Protein AF-A0A3B8HS75-F1 (afdb_monomer_lite)

Sequence (348 aa):
ISGNLGLDHDRVLFGRYAIPVMVRYIDKKNGQLSAEERDKLLFWYLQAGMWGRFSGSTESVIDQDLAVLEDGGNVLDNLIEQMRLWHGTLKVEPAHFSGWSLGARFYPVLYMLTRIGEAKDWGLGIPLKHGLLGKMNKLEIHHIFPKAQLYKARYSKSEVNALANFCFLTKETNLNISDRLPEEYFPEIEAKHPGALASQWIPMDKELWKIKNYLDFLAARRELLAEATNKVLENLLHGDTSWLEEFEQPKKVSITSINVGIADESEEALLLELNDWVVVRSLAAGELAYEYVNEETGEQEAIFDLAWPSGLQPGLTQPVAVLLGETPEVIALASKAGFRCFTDIESF

Foldseek 3Di:
DCVQQVQDDDLLQFLVLCVVLVVLLCVVVVNDDDLLRVLLSVLLSLLCLLQVQCQAPNVVSSVVLNVLSVPDDPSSVVSLVVSCVQPPASAFDLVLLLFQASLRSCVSVLSSCQQNLQQAALVPLGRPHPVPQPPPFDKFKAQQQDLVVVVVVVDDLSLSRRSLRIDIHTPVSRVVCPNDQQLPCVVVSCVVHNCNCVSSQFDPPSVCS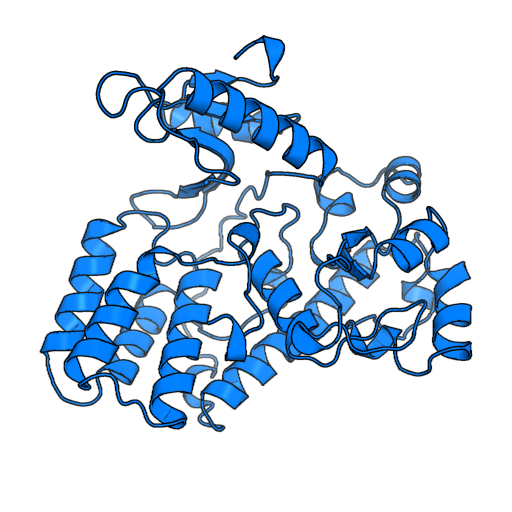DSVNVVVRSSSSSRSSSVSSVVSSCVSNVNPCVSRDRDDDPPPPQDPAASAEHNHPVSLVLLVVLQVVLVVVVWDGWDAQRFDADNVSRHGNYTFGTWDCCDRHRVPDWIETEHEPDDPVVVVVCVVVGYDYDHDSVRD

Secondary structure (DSSP, 8-state):
-HHHH---SGGG---TTHHHHHHHHHHHTTT---HHHHHHHHHHHHHHHHHTTTSSSHHHHHHHHHHHHHS-S-HHHHHHHHHHHHHS--SPPGGGGG--STTSTTHHHHHHHHHHTTPBPTTT--B--TTTS-TT--EEEEESS-HHHHHHTT--HHHHT-GGGEEEEEHHHHHHHTT--HHHHHHHHHHHSTTTTGGGT----GGGGSGGGHHHHHHHHHHHHHHHHHHHHHHHTTT-GGGGS------------B-----SHHHHHHHHHHHHHHHHTTPPPPEEEEEEE-TTT--EEEEEEEEETTTTTTTTS--EEE-TT--HHHHHHHHHTT-EEESSTTT-

pLDDT: mean 86.45, std 13.58, range [33.41, 98.69]

Structure (mmCIF, N/CA/C/O backbone):
data_AF-A0A3B8HS75-F1
#
_entry.id   AF-A0A3B8HS75-F1
#
loop_
_atom_site.group_PDB
_atom_site.id
_atom_site.type_symbol
_atom_site.label_atom_id
_atom_site.label_alt_id
_atom_site.label_comp_id
_atom_site.label_asym_id
_atom_site.label_entity_id
_atom_site.label_seq_id
_atom_site.pdbx_PDB_ins_code
_atom_site.Cartn_x
_atom_site.Cartn_y
_atom_site.Cartn_z
_atom_site.occupancy
_atom_site.B_iso_or_equiv
_atom_site.auth_seq_id
_atom_site.auth_comp_id
_atom_site.auth_asym_id
_atom_site.auth_atom_id
_atom_site.pdbx_PDB_model_num
ATOM 1 N N . ILE A 1 1 ? 0.796 -1.003 15.433 1.00 89.12 1 ILE A N 1
ATOM 2 C CA . ILE A 1 1 ? 0.876 -0.813 13.966 1.00 89.12 1 ILE A CA 1
ATOM 3 C C . ILE A 1 1 ? 2.292 -1.120 13.473 1.00 89.12 1 ILE A C 1
ATOM 5 O O . ILE A 1 1 ? 2.493 -2.251 13.058 1.00 89.12 1 ILE A O 1
ATOM 9 N N . SER A 1 2 ? 3.290 -0.243 13.652 1.00 88.06 2 SER A N 1
ATOM 10 C CA . SER A 1 2 ? 4.676 -0.466 13.173 1.00 88.06 2 SER A CA 1
ATOM 11 C C . SER A 1 2 ? 5.292 -1.831 13.529 1.00 88.06 2 SER A C 1
ATOM 13 O O . SER A 1 2 ? 5.748 -2.537 12.637 1.00 88.06 2 SER A O 1
ATOM 15 N N . GLY A 1 3 ? 5.243 -2.262 14.794 1.00 86.50 3 GLY A N 1
ATOM 16 C CA . GLY A 1 3 ? 5.874 -3.527 15.203 1.00 86.50 3 GLY A CA 1
ATOM 17 C C . GLY A 1 3 ? 5.237 -4.807 14.638 1.00 86.50 3 GLY A C 1
ATOM 18 O O . GLY A 1 3 ? 5.947 -5.786 14.450 1.00 86.50 3 GLY A O 1
ATOM 19 N N . ASN A 1 4 ? 3.928 -4.805 14.356 1.00 90.38 4 ASN A N 1
ATOM 20 C CA . ASN A 1 4 ? 3.197 -6.005 13.907 1.00 90.38 4 ASN A CA 1
ATOM 21 C C . ASN A 1 4 ? 2.915 -6.006 12.399 1.00 90.38 4 ASN A C 1
ATOM 23 O O . ASN A 1 4 ? 2.880 -7.064 11.789 1.00 90.38 4 ASN A O 1
ATOM 27 N N . LEU A 1 5 ? 2.714 -4.826 11.803 1.00 92.44 5 LEU A N 1
ATOM 28 C CA . LEU A 1 5 ? 2.379 -4.660 10.385 1.00 92.44 5 LEU A CA 1
ATOM 29 C C . LEU A 1 5 ? 3.551 -4.093 9.570 1.00 92.44 5 LEU A C 1
ATOM 31 O O . LEU A 1 5 ? 3.453 -3.933 8.363 1.00 92.44 5 LEU A O 1
ATOM 35 N N . GLY A 1 6 ? 4.655 -3.702 10.206 1.00 89.56 6 GLY A N 1
ATOM 36 C CA . GLY A 1 6 ? 5.786 -3.085 9.513 1.00 89.56 6 GLY A CA 1
ATOM 37 C C . GLY A 1 6 ? 5.518 -1.683 8.951 1.00 89.56 6 GLY A C 1
ATOM 38 O O . GLY A 1 6 ? 6.448 -1.089 8.422 1.00 89.56 6 GLY A O 1
ATOM 39 N N . LEU A 1 7 ? 4.300 -1.141 9.095 1.00 90.38 7 LEU A N 1
ATOM 40 C CA . LEU A 1 7 ? 3.914 0.219 8.701 1.00 90.38 7 LEU A CA 1
ATOM 41 C C . LEU A 1 7 ? 4.535 1.240 9.665 1.00 90.38 7 LEU A C 1
ATOM 43 O O . LEU A 1 7 ? 4.036 1.470 10.770 1.00 90.38 7 LEU A O 1
ATOM 47 N N . ASP A 1 8 ? 5.683 1.785 9.287 1.00 85.31 8 ASP A N 1
ATOM 48 C CA . ASP A 1 8 ? 6.654 2.412 10.189 1.00 85.31 8 ASP A CA 1
ATOM 49 C C . ASP A 1 8 ? 6.989 3.871 9.858 1.00 85.31 8 ASP A C 1
ATOM 51 O O . ASP A 1 8 ? 7.799 4.487 10.551 1.00 85.31 8 ASP A O 1
ATOM 55 N N . HIS A 1 9 ? 6.351 4.438 8.839 1.00 82.19 9 HIS A N 1
ATOM 56 C CA . HIS A 1 9 ? 6.425 5.857 8.523 1.00 82.19 9 HIS A CA 1
ATOM 57 C C . HIS A 1 9 ? 5.093 6.372 7.975 1.00 82.19 9 HIS A C 1
ATOM 59 O O . HIS A 1 9 ? 4.235 5.607 7.540 1.00 82.19 9 HIS A O 1
ATOM 65 N N . ASP A 1 10 ? 4.941 7.693 7.971 1.00 78.31 10 ASP A N 1
ATOM 66 C CA . ASP A 1 10 ? 3.669 8.368 7.696 1.00 78.31 10 ASP A CA 1
ATOM 67 C C . ASP A 1 10 ? 3.068 8.025 6.318 1.00 78.31 10 ASP A C 1
ATOM 69 O O . ASP A 1 10 ? 1.863 7.828 6.184 1.00 78.31 10 ASP A O 1
ATOM 73 N N . ARG A 1 11 ? 3.919 7.859 5.297 1.00 75.75 11 ARG A N 1
ATOM 74 C CA . ARG A 1 11 ? 3.489 7.541 3.919 1.00 75.75 11 ARG A CA 1
ATOM 75 C C . ARG A 1 11 ? 2.881 6.145 3.736 1.00 75.75 11 ARG A C 1
ATOM 77 O O . ARG A 1 11 ? 2.210 5.902 2.746 1.00 75.75 11 ARG A O 1
ATOM 84 N N . VAL A 1 12 ? 3.138 5.219 4.658 1.00 84.75 12 VAL A N 1
ATOM 85 C CA . VAL A 1 12 ? 2.543 3.867 4.641 1.00 84.75 12 VAL A CA 1
ATOM 86 C C . VAL A 1 12 ? 1.532 3.696 5.775 1.00 84.75 12 VAL A C 1
ATOM 88 O O . VAL A 1 12 ? 0.979 2.618 5.968 1.00 84.75 12 VAL A O 1
ATOM 91 N N . LEU A 1 13 ? 1.270 4.760 6.537 1.00 88.06 13 LEU A N 1
ATOM 92 C CA . LEU A 1 13 ? 0.248 4.789 7.570 1.00 88.06 13 LEU A CA 1
ATOM 93 C C . LEU A 1 13 ? -1.081 5.248 6.956 1.00 88.06 13 LEU A C 1
ATOM 95 O O . LEU A 1 13 ? -1.444 6.425 7.020 1.00 88.06 13 LEU A O 1
ATOM 99 N N . PHE A 1 14 ? -1.806 4.305 6.356 1.00 87.50 14 PHE A N 1
ATOM 100 C CA . PHE A 1 14 ? -3.176 4.529 5.887 1.00 87.50 14 PHE A CA 1
ATOM 101 C C . PHE A 1 14 ? -4.209 4.471 7.024 1.00 87.50 14 PHE A C 1
ATOM 103 O O . PHE A 1 14 ? -3.882 4.108 8.158 1.00 87.50 14 PHE A O 1
ATOM 110 N N . GLY A 1 15 ? -5.456 4.862 6.744 1.00 86.06 15 GLY A N 1
ATOM 111 C CA . GLY A 1 15 ? -6.544 4.792 7.725 1.00 86.06 15 GLY A CA 1
ATOM 112 C C . GLY A 1 15 ? -6.245 5.557 9.020 1.00 86.06 15 GLY A C 1
ATOM 113 O O . GLY A 1 15 ? -6.558 5.075 10.102 1.00 86.06 15 GLY A O 1
ATOM 114 N N . ARG A 1 16 ? -5.595 6.728 8.941 1.00 89.25 16 ARG A N 1
ATOM 115 C CA . ARG A 1 16 ? -5.118 7.495 10.114 1.00 89.25 16 ARG A CA 1
ATOM 116 C C . ARG A 1 16 ? -6.228 7.787 11.126 1.00 89.25 16 ARG A C 1
ATOM 118 O O . ARG A 1 16 ? -6.005 7.737 12.331 1.00 89.25 16 ARG A O 1
ATOM 125 N N . TYR A 1 17 ? -7.437 8.015 10.634 1.00 90.62 17 TYR A N 1
ATOM 126 C CA . TYR A 1 17 ? -8.632 8.276 11.435 1.00 90.62 17 TYR A CA 1
ATOM 127 C C . TYR A 1 17 ? -9.202 7.043 12.156 1.00 90.62 17 TYR A C 1
ATOM 129 O O . TYR A 1 17 ? -10.045 7.189 13.035 1.00 90.62 17 TYR A O 1
ATOM 137 N N . ALA A 1 18 ? -8.672 5.846 11.891 1.00 94.00 18 ALA A N 1
ATOM 138 C CA . ALA A 1 18 ? -8.916 4.667 12.717 1.00 94.00 18 ALA A CA 1
ATOM 139 C C . ALA A 1 18 ? -8.224 4.773 14.089 1.00 94.00 18 ALA A C 1
ATOM 141 O O . ALA A 1 18 ? -8.653 4.146 15.058 1.00 94.00 18 ALA A O 1
ATOM 142 N N . ILE A 1 19 ? -7.139 5.555 14.192 1.00 95.00 19 ILE A N 1
ATOM 143 C CA . ILE A 1 19 ? -6.306 5.635 15.401 1.00 95.00 19 ILE A CA 1
ATOM 144 C C . ILE A 1 19 ? -7.106 6.123 16.620 1.00 95.00 19 ILE A C 1
ATOM 146 O O . ILE A 1 19 ? -7.005 5.464 17.655 1.00 95.00 19 ILE A O 1
ATOM 150 N N . PRO A 1 20 ? -7.922 7.197 16.553 1.00 95.19 20 PRO A N 1
ATOM 151 C CA . PRO A 1 20 ? -8.801 7.585 17.658 1.00 95.19 20 PRO A CA 1
ATOM 152 C C . PRO A 1 20 ? -9.689 6.446 18.183 1.00 95.19 20 PRO A C 1
ATOM 154 O O . PRO A 1 20 ? -9.754 6.236 19.395 1.00 95.19 20 PRO A O 1
ATOM 157 N N . VAL A 1 21 ? -10.303 5.662 17.288 1.00 96.25 21 VAL A N 1
ATOM 158 C CA . VAL A 1 21 ? -11.147 4.509 17.650 1.00 96.25 21 VAL A CA 1
ATOM 159 C C . VAL A 1 21 ? -10.314 3.429 18.348 1.00 96.25 21 VAL A C 1
ATOM 161 O O . VAL A 1 21 ? -10.675 2.956 19.427 1.00 96.25 21 VAL A O 1
ATOM 164 N N . MET A 1 22 ? -9.145 3.089 17.793 1.00 96.81 22 MET A N 1
ATOM 165 C CA . MET A 1 22 ? -8.225 2.115 18.398 1.00 96.81 22 MET A CA 1
ATOM 166 C C . MET A 1 22 ? -7.744 2.557 19.784 1.00 96.81 22 MET A C 1
ATOM 168 O O . MET A 1 22 ? -7.708 1.750 20.712 1.00 96.81 22 MET A O 1
ATOM 172 N N . VAL A 1 23 ? -7.373 3.833 19.939 1.00 96.38 23 VAL A N 1
ATOM 173 C CA . VAL A 1 23 ? -6.917 4.403 21.215 1.00 96.38 23 VAL A CA 1
ATOM 174 C C . VAL A 1 23 ? -8.029 4.327 22.252 1.00 96.38 23 VAL A C 1
ATOM 176 O O . VAL A 1 23 ? -7.775 3.879 23.369 1.00 96.38 23 VAL A O 1
ATOM 179 N N . ARG A 1 24 ? -9.267 4.682 21.885 1.00 95.88 24 ARG A N 1
ATOM 180 C CA . ARG A 1 24 ? -10.419 4.568 22.785 1.00 95.88 24 ARG A CA 1
ATOM 181 C C . ARG A 1 24 ? -10.675 3.120 23.204 1.00 95.88 24 ARG A C 1
ATOM 183 O O . ARG A 1 24 ? -10.919 2.869 24.382 1.00 95.88 24 ARG A O 1
ATOM 190 N N . TYR A 1 25 ? -10.586 2.166 22.279 1.00 95.50 25 TYR A N 1
ATOM 191 C CA . TYR A 1 25 ? -10.734 0.745 22.606 1.00 95.50 25 TYR A CA 1
ATOM 192 C C . TYR A 1 25 ? -9.661 0.268 23.602 1.00 95.50 25 TYR A C 1
ATOM 194 O O . TYR A 1 25 ? -9.980 -0.379 24.600 1.00 95.50 25 TYR A O 1
ATOM 202 N N . ILE A 1 26 ? -8.396 0.639 23.373 1.00 95.31 26 ILE A N 1
ATOM 203 C CA . ILE A 1 26 ? -7.268 0.307 24.259 1.00 95.31 26 ILE A CA 1
ATOM 204 C C . ILE A 1 26 ? -7.443 0.940 25.648 1.00 95.31 26 ILE A C 1
ATOM 206 O O . ILE A 1 26 ? -7.194 0.277 26.657 1.00 95.31 26 ILE A O 1
ATOM 210 N N . ASP A 1 27 ? -7.896 2.192 25.714 1.00 94.88 27 ASP A N 1
ATOM 211 C CA . ASP A 1 27 ? -8.190 2.907 26.962 1.00 94.88 27 ASP A CA 1
ATOM 212 C C . ASP A 1 27 ? -9.257 2.177 27.793 1.00 94.88 27 ASP A C 1
ATOM 214 O O . ASP A 1 27 ? -9.032 1.878 28.966 1.00 94.88 27 ASP A O 1
ATOM 218 N N . LYS A 1 28 ? -10.360 1.737 27.167 1.00 92.00 28 LYS A N 1
ATOM 219 C CA . LYS A 1 28 ? -11.399 0.926 27.838 1.00 92.00 28 LYS A CA 1
ATOM 220 C C . LYS A 1 28 ? -10.882 -0.415 28.369 1.00 92.00 28 LYS A C 1
ATOM 222 O O . LYS A 1 28 ? -11.477 -0.990 29.279 1.00 92.00 28 LYS A O 1
ATOM 227 N N . LYS A 1 29 ? -9.775 -0.911 27.817 1.00 91.88 29 LYS A N 1
ATOM 228 C CA . LYS A 1 29 ? -9.078 -2.129 28.250 1.00 91.88 29 LYS A CA 1
ATOM 229 C C . LYS A 1 29 ? -7.918 -1.839 29.216 1.00 91.88 29 LYS A C 1
ATOM 231 O O . LYS A 1 29 ? -7.110 -2.722 29.488 1.00 91.88 29 LYS A O 1
ATOM 236 N N . ASN A 1 30 ? -7.819 -0.618 29.752 1.00 91.81 30 ASN A N 1
ATOM 237 C CA . ASN A 1 30 ? -6.735 -0.163 30.632 1.00 91.81 30 ASN A CA 1
ATOM 238 C C . ASN A 1 30 ? -5.333 -0.373 30.029 1.00 91.81 30 ASN A C 1
ATOM 240 O O . ASN A 1 30 ? -4.375 -0.681 30.740 1.00 91.81 30 ASN A O 1
ATOM 244 N N . GLY A 1 31 ? -5.209 -0.259 28.704 1.00 90.19 31 GLY A N 1
ATOM 245 C CA . GLY A 1 31 ? -3.943 -0.451 27.998 1.00 90.19 31 GLY A CA 1
ATOM 246 C C . GLY A 1 31 ? -3.516 -1.909 27.803 1.00 90.19 31 GLY A C 1
ATOM 247 O O . GLY A 1 31 ? -2.441 -2.144 27.253 1.00 90.19 31 GLY A O 1
ATOM 248 N N . GLN A 1 32 ? -4.312 -2.890 28.239 1.00 91.19 32 GLN A N 1
ATOM 249 C CA . GLN A 1 32 ? -3.957 -4.308 28.176 1.00 91.19 32 GLN A CA 1
ATOM 250 C C . GLN A 1 32 ? -4.803 -5.035 27.134 1.00 91.19 32 GLN A C 1
ATOM 252 O O . GLN A 1 32 ? -6.009 -5.179 27.296 1.00 91.19 32 GLN A O 1
ATOM 257 N N . LEU A 1 33 ? -4.155 -5.521 26.076 1.00 93.69 33 LEU A N 1
ATOM 258 C CA . LEU A 1 33 ? -4.774 -6.377 25.067 1.00 93.69 33 LEU A CA 1
ATOM 259 C C . LEU A 1 33 ? -4.122 -7.758 25.092 1.00 93.69 33 LEU A C 1
ATOM 261 O O . LEU A 1 33 ? -2.893 -7.868 25.161 1.00 93.69 33 LEU A O 1
ATOM 265 N N . SER A 1 34 ? -4.934 -8.805 24.980 1.00 94.38 34 SER A N 1
ATOM 266 C CA . SER A 1 34 ? -4.440 -10.124 24.581 1.00 94.38 34 SER A CA 1
ATOM 267 C C . SER A 1 34 ? -3.883 -10.092 23.149 1.00 94.38 34 SER A C 1
ATOM 269 O O . SER A 1 34 ? -4.128 -9.152 22.387 1.00 94.38 34 SER A O 1
ATOM 271 N N . ALA A 1 35 ? -3.115 -11.119 22.766 1.00 94.38 35 ALA A N 1
ATOM 272 C CA . ALA A 1 35 ? -2.627 -11.243 21.390 1.00 94.38 35 ALA A CA 1
ATOM 273 C C . ALA A 1 35 ? -3.790 -11.298 20.384 1.00 94.38 35 ALA A C 1
ATOM 275 O O . ALA A 1 35 ? -3.751 -10.588 19.387 1.00 94.38 35 ALA A O 1
ATOM 276 N N . GLU A 1 36 ? -4.846 -12.042 20.718 1.00 94.69 36 GLU A N 1
ATOM 277 C CA . GLU A 1 36 ? -6.053 -12.181 19.902 1.00 94.69 36 GLU A CA 1
ATOM 278 C C . GLU A 1 36 ? -6.798 -10.851 19.727 1.00 94.69 36 GLU A C 1
ATOM 280 O O . GLU A 1 36 ? -7.096 -10.449 18.606 1.00 94.69 36 GLU A O 1
ATOM 285 N N . GLU A 1 37 ? -7.024 -10.097 20.809 1.00 95.00 37 GLU A N 1
ATOM 286 C CA . GLU A 1 37 ? -7.665 -8.775 20.714 1.00 95.00 37 GLU A CA 1
ATOM 287 C C . GLU A 1 37 ? -6.819 -7.782 19.916 1.00 95.00 37 GLU A C 1
ATOM 289 O O . GLU A 1 37 ? -7.352 -6.982 19.147 1.00 95.00 37 GLU A O 1
ATOM 294 N N . ARG A 1 38 ? -5.494 -7.813 20.099 1.00 96.62 38 ARG A N 1
ATOM 295 C CA . ARG A 1 38 ? -4.567 -6.969 19.343 1.00 96.62 38 ARG A CA 1
ATOM 296 C C . ARG A 1 38 ? -4.632 -7.297 17.855 1.00 96.62 38 ARG A C 1
ATOM 298 O O . ARG A 1 38 ? -4.715 -6.374 17.050 1.00 96.62 38 ARG A O 1
ATOM 305 N N . ASP A 1 39 ? -4.567 -8.572 17.495 1.00 97.19 39 ASP A N 1
ATOM 306 C CA . ASP A 1 39 ? -4.499 -9.004 16.100 1.00 97.19 39 ASP A CA 1
ATOM 307 C C . ASP A 1 39 ? -5.839 -8.779 15.390 1.00 97.19 39 ASP A C 1
ATOM 309 O O . ASP A 1 39 ? -5.856 -8.225 14.290 1.00 97.19 39 ASP A O 1
ATOM 313 N N . LYS A 1 40 ? -6.964 -9.004 16.077 1.00 96.94 40 LYS A N 1
ATOM 314 C CA . LYS A 1 40 ? -8.302 -8.670 15.569 1.00 96.94 40 LYS A CA 1
ATOM 315 C C . LYS A 1 40 ? -8.531 -7.159 15.419 1.00 96.94 40 LYS A C 1
ATOM 317 O O . LYS A 1 40 ? -9.122 -6.717 14.435 1.00 96.94 40 LYS A O 1
ATOM 322 N N . LEU A 1 41 ? -7.999 -6.335 16.328 1.00 97.25 41 LEU A N 1
ATOM 323 C CA . LEU A 1 41 ? -8.007 -4.873 16.171 1.00 97.25 41 LEU A CA 1
ATOM 324 C C . LEU A 1 41 ? -7.148 -4.421 14.977 1.00 97.25 41 LEU A C 1
ATOM 326 O O . LEU A 1 41 ? -7.521 -3.493 14.261 1.00 97.25 41 LEU A O 1
ATOM 330 N N . LEU A 1 42 ? -6.003 -5.073 14.740 1.00 97.56 42 LEU A N 1
ATOM 331 C CA . LEU A 1 42 ? -5.164 -4.806 13.568 1.00 97.56 42 LEU A CA 1
ATOM 332 C C . LEU A 1 42 ? -5.833 -5.263 12.267 1.00 97.56 42 LEU A C 1
ATOM 334 O O . LEU A 1 42 ? -5.700 -4.566 11.265 1.00 97.56 42 LEU A O 1
ATOM 338 N N . PHE A 1 43 ? -6.578 -6.371 12.282 1.00 97.38 43 PHE A N 1
ATOM 339 C CA . PHE A 1 43 ? -7.422 -6.781 11.162 1.00 97.38 43 PHE A CA 1
ATOM 340 C C . PHE A 1 43 ? -8.431 -5.680 10.820 1.00 97.38 43 PHE A C 1
ATOM 342 O O . PHE A 1 43 ? -8.458 -5.220 9.681 1.00 97.38 43 PHE A O 1
ATOM 349 N N . TRP A 1 44 ? -9.191 -5.187 11.805 1.00 96.81 44 TRP A N 1
ATOM 350 C CA . TRP A 1 44 ? -10.139 -4.089 11.589 1.00 96.81 44 TRP A CA 1
ATOM 351 C C . TRP A 1 44 ? -9.453 -2.828 11.037 1.00 96.81 44 TRP A C 1
ATOM 353 O O . TRP A 1 44 ? -9.933 -2.239 10.072 1.00 96.81 44 TRP A O 1
ATOM 363 N N . TYR A 1 45 ? -8.288 -2.459 11.579 1.00 97.38 45 TYR A N 1
ATOM 364 C CA . TYR A 1 45 ? -7.493 -1.332 11.083 1.00 97.38 45 TYR A CA 1
ATOM 365 C C . TYR A 1 45 ? -7.092 -1.491 9.606 1.00 97.38 45 TYR A C 1
ATOM 367 O O . TYR A 1 45 ? -7.225 -0.544 8.829 1.00 97.38 45 TYR A O 1
ATOM 375 N N . LEU A 1 46 ? -6.634 -2.683 9.199 1.00 96.19 46 LEU A N 1
ATOM 376 C CA . LEU A 1 46 ? -6.303 -2.963 7.800 1.00 96.19 46 LEU A CA 1
ATOM 377 C C . LEU A 1 46 ? -7.534 -2.849 6.901 1.00 96.19 46 LEU A C 1
ATOM 379 O O . LEU A 1 46 ? -7.446 -2.221 5.853 1.00 96.19 46 LEU A O 1
ATOM 383 N N . GLN A 1 47 ? -8.675 -3.407 7.313 1.00 93.75 47 GLN A N 1
ATOM 384 C CA . GLN A 1 47 ? -9.934 -3.308 6.565 1.00 93.75 47 GLN A CA 1
ATOM 385 C C . GLN A 1 47 ? -10.363 -1.842 6.404 1.00 93.75 47 GLN A C 1
ATOM 387 O O . GLN A 1 47 ? -10.692 -1.401 5.305 1.00 93.75 47 GLN A O 1
ATOM 392 N N . ALA A 1 48 ? -10.292 -1.050 7.476 1.00 92.56 48 ALA A N 1
ATOM 393 C CA . ALA A 1 48 ? -10.629 0.367 7.431 1.00 92.56 48 ALA A CA 1
ATOM 394 C C . ALA A 1 48 ? -9.719 1.163 6.476 1.00 92.56 48 ALA A C 1
ATOM 396 O O . ALA A 1 48 ? -10.204 2.026 5.742 1.00 92.56 48 ALA A O 1
ATOM 397 N N . GLY A 1 49 ? -8.417 0.855 6.460 1.00 90.88 49 GLY A N 1
ATOM 398 C CA . GLY A 1 49 ? -7.443 1.459 5.549 1.00 90.88 49 GLY A CA 1
ATOM 399 C C . GLY A 1 49 ? -7.632 1.039 4.088 1.00 90.88 49 GLY A C 1
ATOM 400 O O . GLY A 1 49 ? -7.715 1.900 3.217 1.00 90.88 49 GLY A O 1
ATOM 401 N N . MET A 1 50 ? -7.752 -0.266 3.816 1.00 90.25 50 MET A N 1
ATOM 402 C CA . MET A 1 50 ? -7.902 -0.814 2.457 1.00 90.25 50 MET A CA 1
ATOM 403 C C . MET A 1 50 ? -9.154 -0.298 1.751 1.00 90.25 50 MET A C 1
ATOM 405 O O . MET A 1 50 ? -9.129 -0.069 0.542 1.00 90.25 50 MET A O 1
ATOM 409 N N . TRP A 1 51 ? -10.233 -0.088 2.503 1.00 86.19 51 TRP A N 1
ATOM 410 C CA . TRP A 1 51 ? -11.521 0.317 1.948 1.00 86.19 51 TRP A CA 1
ATOM 411 C C . TRP A 1 51 ? -11.795 1.814 2.068 1.00 86.19 51 TRP A C 1
ATOM 413 O O . TRP A 1 51 ? -12.799 2.280 1.545 1.00 86.19 51 TRP A O 1
ATOM 423 N N . GLY A 1 52 ? -10.906 2.588 2.700 1.00 84.50 52 GLY A N 1
ATOM 424 C CA . GLY A 1 52 ? -11.079 4.035 2.864 1.00 84.50 52 GLY A CA 1
ATOM 425 C C . GLY A 1 52 ? -12.292 4.401 3.716 1.00 84.50 52 GLY A C 1
ATOM 426 O O . GLY A 1 52 ? -13.019 5.342 3.410 1.00 84.50 52 GLY A O 1
ATOM 427 N N . ARG A 1 53 ? -12.505 3.655 4.808 1.00 85.62 53 ARG A N 1
ATOM 428 C CA . ARG A 1 53 ? -13.610 3.839 5.770 1.00 85.62 53 ARG A CA 1
ATOM 429 C C . ARG A 1 53 ? -13.763 5.289 6.242 1.00 85.62 53 ARG A C 1
ATOM 431 O O . ARG A 1 53 ? -14.874 5.725 6.518 1.00 85.62 53 ARG A O 1
ATOM 438 N N . PHE A 1 54 ? -12.653 6.022 6.310 1.00 85.38 54 PHE A N 1
ATOM 439 C CA . PHE A 1 54 ? -12.571 7.393 6.814 1.00 85.38 54 PHE A CA 1
ATOM 440 C C . PHE A 1 54 ? -12.195 8.427 5.745 1.00 85.38 54 PHE A C 1
ATOM 442 O O . PHE A 1 54 ? -11.699 9.494 6.090 1.00 85.38 54 PHE A O 1
ATOM 449 N N . SER A 1 55 ? -12.360 8.115 4.460 1.00 74.69 55 SER A N 1
ATOM 450 C CA . SER A 1 55 ? -11.984 9.041 3.382 1.00 74.69 55 SER A CA 1
ATOM 451 C C . SER A 1 55 ? -13.084 10.062 3.045 1.00 74.69 55 SER A C 1
ATOM 453 O O . SER A 1 55 ? -12.836 10.984 2.280 1.00 74.69 55 SER A O 1
ATOM 455 N N . GLY A 1 56 ? -14.292 9.903 3.605 1.00 72.06 56 GLY A N 1
ATOM 456 C CA . GLY A 1 56 ? -15.450 10.788 3.396 1.00 72.06 56 GLY A CA 1
ATOM 457 C C . GLY A 1 56 ? -15.878 11.538 4.654 1.00 72.06 56 GLY A C 1
ATOM 458 O O . GLY A 1 56 ? -15.143 12.378 5.160 1.00 72.06 56 GLY A O 1
ATOM 459 N N . SER A 1 57 ? -17.078 11.240 5.172 1.00 76.19 57 SER A N 1
ATOM 460 C CA . SER A 1 57 ? -17.634 11.843 6.398 1.00 76.19 57 SER A CA 1
ATOM 461 C C . SER A 1 57 ? -16.917 11.361 7.667 1.00 76.19 57 SER A C 1
ATOM 463 O O . SER A 1 57 ? -17.501 10.685 8.515 1.00 76.19 57 SER A O 1
ATOM 465 N N . THR A 1 58 ? -15.636 11.702 7.791 1.00 81.94 58 THR A N 1
ATOM 466 C CA . THR A 1 58 ? -14.710 11.216 8.818 1.00 81.94 58 THR A CA 1
ATOM 467 C C . THR A 1 58 ? -15.274 11.331 10.226 1.00 81.94 58 THR A C 1
ATOM 469 O O . THR A 1 58 ? -15.282 10.340 10.948 1.00 81.94 58 THR A O 1
ATOM 472 N N . GLU A 1 59 ? -15.792 12.501 10.609 1.00 82.44 59 GLU A N 1
ATOM 473 C CA . GLU A 1 59 ? -16.345 12.723 11.953 1.00 82.44 59 GLU A CA 1
ATOM 474 C C . GLU A 1 59 ? -17.544 11.809 12.233 1.00 82.44 59 GLU A C 1
ATOM 476 O O . GLU A 1 59 ? -17.561 11.108 13.239 1.00 82.44 59 GLU A O 1
ATOM 481 N N . SER A 1 60 ? -18.504 11.731 11.306 1.00 83.88 60 SER A N 1
ATOM 482 C CA . SER A 1 60 ? -19.689 10.881 11.469 1.00 83.88 60 SER A CA 1
ATOM 483 C C . SER A 1 60 ? -19.342 9.395 11.538 1.00 83.88 60 SER A C 1
ATOM 485 O O . SER A 1 60 ? -19.970 8.653 12.290 1.00 83.88 60 SER A O 1
ATOM 487 N N . VAL A 1 61 ? -18.350 8.950 10.763 1.00 87.12 61 VAL A N 1
ATOM 488 C CA . VAL A 1 61 ? -17.883 7.560 10.801 1.00 87.12 61 VAL A CA 1
ATOM 489 C C . VAL A 1 61 ? -17.153 7.261 12.111 1.00 87.12 61 VAL A C 1
ATOM 491 O O . VAL A 1 61 ? -17.409 6.224 12.719 1.00 87.12 61 VAL A O 1
ATOM 494 N N . ILE A 1 62 ? -16.305 8.178 12.588 1.00 92.56 62 ILE A N 1
ATOM 495 C CA . ILE A 1 62 ? -15.659 8.050 13.900 1.00 92.56 62 ILE A CA 1
ATOM 496 C C . ILE A 1 62 ? -16.717 7.967 15.005 1.00 92.56 62 ILE A C 1
ATOM 498 O O . ILE A 1 62 ? -16.623 7.081 15.847 1.00 92.56 62 ILE A O 1
ATOM 502 N N . ASP A 1 63 ? -17.736 8.828 14.998 1.00 90.31 63 ASP A N 1
ATOM 503 C CA . ASP A 1 63 ? -18.806 8.807 16.005 1.00 90.31 63 ASP A CA 1
ATOM 504 C C . ASP A 1 63 ? -19.575 7.478 16.007 1.00 90.31 63 ASP A C 1
ATOM 506 O O . ASP A 1 63 ? -19.865 6.932 17.074 1.00 90.31 63 ASP A O 1
ATOM 510 N N . GLN A 1 64 ? -19.867 6.922 14.824 1.00 90.12 64 GLN A N 1
ATOM 511 C CA . GLN A 1 64 ? -20.487 5.598 14.689 1.00 90.12 64 GLN A CA 1
ATOM 512 C C . GLN A 1 64 ? -19.612 4.502 15.302 1.00 90.12 64 GLN A C 1
ATOM 514 O O . GLN A 1 64 ? -20.096 3.720 16.122 1.00 90.12 64 GLN A O 1
ATOM 519 N N . ASP A 1 65 ? -18.328 4.465 14.940 1.00 93.44 65 ASP A N 1
ATOM 520 C CA . ASP A 1 65 ? -17.395 3.451 15.430 1.00 93.44 65 ASP A CA 1
ATOM 521 C C . ASP A 1 65 ? -17.161 3.598 16.947 1.00 93.44 65 ASP A C 1
ATOM 523 O O . ASP A 1 65 ? -17.094 2.604 17.669 1.00 93.44 65 ASP A O 1
ATOM 527 N N . LEU A 1 66 ? -17.095 4.829 17.471 1.00 94.06 66 LEU A N 1
ATOM 528 C CA . LEU A 1 66 ? -16.987 5.102 18.908 1.00 94.06 66 LEU A CA 1
ATOM 529 C C . LEU A 1 66 ? -18.238 4.662 19.676 1.00 94.06 66 LEU A C 1
ATOM 531 O O . LEU A 1 66 ? -18.103 4.132 20.778 1.00 94.06 66 LEU A O 1
ATOM 535 N N . ALA A 1 67 ? -19.434 4.830 19.107 1.00 92.12 67 ALA A N 1
ATOM 536 C CA . ALA A 1 67 ? -20.673 4.358 19.722 1.00 92.12 67 ALA A CA 1
ATOM 537 C C . ALA A 1 67 ? -20.682 2.828 19.887 1.00 92.12 67 ALA A C 1
ATOM 539 O O . ALA A 1 67 ? -21.069 2.333 20.945 1.00 92.12 67 ALA A O 1
ATOM 540 N N . VAL A 1 68 ? -20.152 2.078 18.910 1.00 92.12 68 VAL A N 1
ATOM 541 C CA . VAL A 1 68 ? -19.988 0.613 19.025 1.00 92.12 68 VAL A CA 1
ATOM 542 C C . VAL A 1 68 ? -19.120 0.230 20.217 1.00 92.12 68 VAL A C 1
ATOM 544 O O . VAL A 1 68 ? -19.383 -0.774 20.883 1.00 92.12 68 VAL A O 1
ATOM 547 N N . LEU A 1 69 ? -18.095 1.031 20.526 1.00 91.56 69 LEU A N 1
ATOM 548 C CA . LEU A 1 69 ? -17.240 0.775 21.684 1.00 91.56 69 LEU A CA 1
ATOM 549 C C . LEU A 1 69 ? -18.000 0.877 23.011 1.00 91.56 69 LEU A C 1
ATOM 551 O O . LEU A 1 69 ? -17.533 0.329 24.014 1.00 91.56 69 LEU A O 1
ATOM 555 N N . GLU A 1 70 ? -19.134 1.579 23.054 1.00 87.75 70 GLU A N 1
ATOM 556 C CA . GLU A 1 70 ? -19.939 1.781 24.260 1.00 87.75 70 GLU A CA 1
ATOM 557 C C . GLU A 1 70 ? -20.982 0.674 24.503 1.00 87.75 70 GLU A C 1
ATOM 559 O O . GLU A 1 70 ? -21.329 0.437 25.660 1.00 87.75 70 GLU A O 1
ATOM 564 N N . ASP A 1 71 ? -21.376 -0.089 23.478 1.00 76.88 71 ASP A N 1
ATOM 565 C CA . ASP A 1 71 ? -22.499 -1.047 23.541 1.00 76.88 71 ASP A CA 1
ATOM 566 C C . ASP A 1 71 ? -22.229 -2.370 24.299 1.00 76.88 71 ASP A C 1
ATOM 568 O O . ASP A 1 71 ? -23.115 -3.214 24.445 1.00 76.88 71 ASP A O 1
ATOM 572 N N . GLY A 1 72 ? -21.041 -2.552 24.882 1.00 72.19 72 GLY A N 1
ATOM 573 C CA . GLY A 1 72 ? -20.684 -3.776 25.611 1.00 72.19 72 GLY A CA 1
ATOM 574 C C . GLY A 1 72 ? -20.641 -5.030 24.718 1.00 72.19 72 GLY A C 1
ATOM 575 O O . GLY A 1 72 ? -20.821 -4.977 23.506 1.00 72.19 72 GLY A O 1
ATOM 576 N N . GLY A 1 73 ? -20.342 -6.194 25.301 1.00 80.88 73 GLY A N 1
ATOM 577 C CA . GLY A 1 73 ? -20.244 -7.447 24.537 1.00 80.88 73 GLY A CA 1
ATOM 578 C C . GLY A 1 73 ? -18.989 -7.544 23.656 1.00 80.88 73 GLY A C 1
ATOM 579 O O . GLY A 1 73 ? -17.906 -7.113 24.058 1.00 80.88 73 GLY A O 1
ATOM 580 N N . ASN A 1 74 ? -19.120 -8.168 22.478 1.00 87.25 74 ASN A N 1
ATOM 581 C CA . ASN A 1 74 ? -18.002 -8.415 21.565 1.00 87.25 74 ASN A CA 1
ATOM 582 C C . ASN A 1 74 ? -17.769 -7.230 20.612 1.00 87.25 74 ASN A C 1
ATOM 584 O O . ASN A 1 74 ? -18.129 -7.248 19.439 1.00 87.25 74 ASN A O 1
ATOM 588 N N . VAL A 1 75 ? -17.174 -6.175 21.164 1.00 92.31 75 VAL A N 1
ATOM 589 C CA . VAL A 1 75 ? -16.985 -4.879 20.498 1.00 92.31 75 VAL A CA 1
ATOM 590 C C . VAL A 1 75 ? -16.207 -4.980 19.180 1.00 92.31 75 VAL A C 1
ATOM 592 O O . VAL A 1 75 ? -16.565 -4.310 18.215 1.00 92.31 75 VAL A O 1
ATOM 595 N N . LEU A 1 76 ? -15.159 -5.810 19.114 1.00 94.12 76 LEU A N 1
ATOM 596 C CA . LEU A 1 76 ? -14.358 -5.947 17.891 1.00 94.12 76 LEU A CA 1
ATOM 597 C C . LEU A 1 76 ? -15.146 -6.630 16.770 1.00 94.12 76 LEU A C 1
ATOM 599 O O . LEU A 1 76 ? -15.064 -6.193 15.626 1.00 94.12 76 LEU A O 1
ATOM 603 N N . ASP A 1 77 ? -15.950 -7.643 17.092 1.00 93.81 77 ASP A N 1
ATOM 604 C CA . ASP A 1 77 ? -16.824 -8.295 16.111 1.00 93.81 77 ASP A CA 1
ATOM 605 C C . ASP A 1 77 ? -17.880 -7.324 15.600 1.00 93.81 77 ASP A C 1
ATOM 607 O O . ASP A 1 77 ? -18.131 -7.283 14.404 1.00 93.81 77 ASP A O 1
ATOM 611 N N . ASN A 1 78 ? -18.441 -6.486 16.475 1.00 93.38 78 ASN A N 1
ATOM 612 C CA . ASN A 1 78 ? -19.411 -5.472 16.069 1.00 93.38 78 ASN A CA 1
ATOM 613 C C . ASN A 1 78 ? -18.794 -4.430 15.117 1.00 93.38 78 ASN A C 1
ATOM 615 O O . ASN A 1 78 ? -19.430 -4.045 14.137 1.00 93.38 78 ASN A O 1
ATOM 619 N N . LEU A 1 79 ? -17.551 -3.999 15.364 1.00 94.31 79 LEU A N 1
ATOM 620 C CA . LEU A 1 79 ? -16.822 -3.103 14.457 1.00 94.31 79 LEU A CA 1
ATOM 621 C C . LEU A 1 79 ? -16.553 -3.757 13.093 1.00 94.31 79 LEU A C 1
ATOM 623 O O . LEU A 1 79 ? -16.695 -3.117 12.050 1.00 94.31 79 LEU A O 1
ATOM 627 N N . ILE A 1 80 ? -16.165 -5.034 13.088 1.00 93.88 80 ILE A N 1
ATOM 628 C CA . ILE A 1 80 ? -15.926 -5.791 11.853 1.00 93.88 80 ILE A CA 1
ATOM 629 C C . ILE A 1 80 ? -17.243 -6.039 11.103 1.00 93.88 80 ILE A C 1
ATOM 631 O O . ILE A 1 80 ? -17.287 -5.901 9.883 1.00 93.88 80 ILE A O 1
ATOM 635 N N . GLU A 1 81 ? -18.331 -6.332 11.812 1.00 90.75 81 GLU A N 1
ATOM 636 C CA . GLU A 1 81 ? -19.666 -6.490 11.237 1.00 90.75 81 GLU A CA 1
ATOM 637 C C . GLU A 1 81 ? -20.125 -5.200 10.558 1.00 90.75 81 GLU A C 1
ATOM 639 O O . GLU A 1 81 ? -20.596 -5.240 9.424 1.00 90.75 81 GLU A O 1
ATOM 644 N N . GLN A 1 82 ? -19.935 -4.041 11.196 1.00 88.25 82 GLN A N 1
ATOM 645 C CA . GLN A 1 82 ? -20.244 -2.751 10.574 1.00 88.25 82 GLN A CA 1
ATOM 646 C C . GLN A 1 82 ? -19.430 -2.510 9.300 1.00 88.25 82 GLN A C 1
ATOM 648 O O . GLN A 1 82 ? -19.994 -2.082 8.291 1.00 88.25 82 GLN A O 1
ATOM 653 N N . MET A 1 83 ? -18.134 -2.840 9.309 1.00 87.38 83 MET A N 1
ATOM 654 C CA . MET A 1 83 ? -17.298 -2.800 8.104 1.00 87.38 83 MET A CA 1
ATOM 655 C C . MET A 1 83 ? -17.850 -3.713 7.003 1.00 87.38 83 MET A C 1
ATOM 657 O O . MET A 1 83 ? -17.967 -3.282 5.854 1.00 87.38 83 MET A O 1
ATOM 661 N N . ARG A 1 84 ? -18.235 -4.950 7.349 1.00 87.44 84 ARG A N 1
ATOM 662 C CA . ARG A 1 84 ? -18.821 -5.920 6.411 1.00 87.44 84 ARG A CA 1
ATOM 663 C C . ARG A 1 84 ? -20.144 -5.416 5.837 1.00 87.44 84 ARG A C 1
ATOM 665 O O . ARG A 1 84 ? -20.379 -5.538 4.643 1.00 87.44 84 ARG A O 1
ATOM 672 N N . LEU A 1 85 ? -21.011 -4.825 6.656 1.00 83.62 85 LEU A N 1
ATOM 673 C CA . LEU A 1 85 ? -22.296 -4.279 6.207 1.00 83.62 85 LEU A CA 1
ATOM 674 C C . LEU A 1 85 ? -22.130 -3.057 5.295 1.00 83.62 85 LEU A C 1
ATOM 676 O O . LEU A 1 85 ? -22.944 -2.855 4.395 1.00 83.62 85 LEU A O 1
ATOM 680 N N . TRP A 1 86 ? -21.088 -2.253 5.513 1.00 80.81 86 TRP A N 1
ATOM 681 C CA . TRP A 1 86 ? -20.799 -1.073 4.702 1.00 80.81 86 TRP A CA 1
ATOM 682 C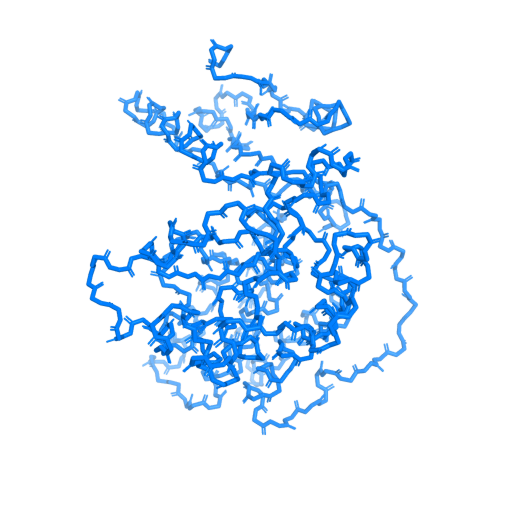 C . TRP A 1 86 ? -20.164 -1.422 3.345 1.00 80.81 86 TRP A C 1
ATOM 684 O O . TRP A 1 86 ? -20.640 -0.949 2.311 1.00 80.81 86 TRP A O 1
ATOM 694 N N . HIS A 1 87 ? -19.121 -2.260 3.338 1.00 78.12 87 HIS A N 1
ATOM 695 C CA . HIS A 1 87 ? -18.335 -2.579 2.136 1.00 78.12 87 HIS A CA 1
ATOM 696 C C . HIS A 1 87 ? -18.785 -3.867 1.421 1.00 78.12 87 HIS A C 1
ATOM 698 O O . HIS A 1 87 ? -18.604 -4.015 0.214 1.00 78.12 87 HIS A O 1
ATOM 704 N N . GLY A 1 88 ? -19.390 -4.809 2.144 1.00 79.81 88 GLY A N 1
ATOM 705 C CA . GLY A 1 88 ? -19.726 -6.144 1.653 1.00 79.81 88 GLY A CA 1
ATOM 706 C C . GLY A 1 88 ? -18.654 -7.164 2.029 1.00 79.81 88 GLY A C 1
ATOM 707 O O . GLY A 1 88 ? -18.663 -7.700 3.132 1.00 79.81 88 GLY A O 1
ATOM 708 N N . THR A 1 89 ? -17.738 -7.470 1.110 1.00 83.44 89 THR A N 1
ATOM 709 C CA . THR A 1 89 ? -16.672 -8.457 1.358 1.00 83.44 89 THR A CA 1
ATOM 710 C C . THR A 1 89 ? -15.493 -7.847 2.118 1.00 83.44 89 THR A C 1
ATOM 712 O O . THR A 1 89 ? -15.149 -6.682 1.918 1.00 83.44 89 THR A O 1
ATOM 715 N N . LEU A 1 90 ? -14.853 -8.644 2.977 1.00 90.31 90 LEU A N 1
ATOM 716 C CA . LEU A 1 90 ? -13.591 -8.300 3.650 1.00 90.31 90 LEU A CA 1
ATOM 717 C C . LEU A 1 90 ? -12.387 -9.037 3.037 1.00 90.31 90 LEU A C 1
ATOM 719 O O . LEU A 1 90 ? -11.251 -8.883 3.496 1.00 90.31 90 LEU A O 1
ATOM 723 N N . LYS A 1 91 ? -12.635 -9.846 2.000 1.00 92.19 91 LYS A N 1
ATOM 724 C CA . LYS A 1 91 ? -11.621 -10.584 1.248 1.00 92.19 91 LYS A CA 1
ATOM 725 C C . LYS A 1 91 ? -11.000 -9.691 0.182 1.00 92.19 91 LYS A C 1
ATOM 727 O O . LYS A 1 91 ? -11.688 -8.989 -0.557 1.00 92.19 91 LYS A O 1
ATOM 732 N N . VAL A 1 92 ? -9.681 -9.766 0.060 1.00 92.12 92 VAL A N 1
ATOM 733 C CA . VAL A 1 92 ? -8.935 -9.043 -0.968 1.00 92.12 92 VAL A CA 1
ATOM 734 C C . VAL A 1 92 ? -8.946 -9.831 -2.274 1.00 92.12 92 VAL A C 1
ATOM 736 O O . VAL A 1 92 ? -8.441 -10.945 -2.354 1.00 92.12 92 VAL A O 1
ATOM 739 N N . GLU A 1 93 ? -9.493 -9.232 -3.321 1.00 90.69 93 GLU A N 1
ATOM 740 C CA . GLU A 1 93 ? -9.419 -9.728 -4.700 1.00 90.69 93 GLU A CA 1
ATOM 741 C C . GLU A 1 93 ? -8.226 -9.144 -5.489 1.00 90.69 93 GLU A C 1
ATOM 743 O O . GLU A 1 93 ? -7.779 -8.033 -5.181 1.00 90.69 93 GLU A O 1
ATOM 748 N N . PRO A 1 94 ? -7.753 -9.815 -6.563 1.00 89.81 94 PRO A N 1
ATOM 749 C CA . PRO A 1 94 ? -6.670 -9.314 -7.421 1.00 89.81 94 PRO A CA 1
ATOM 750 C C . PRO A 1 94 ? -6.936 -7.920 -8.005 1.00 89.81 94 PRO A C 1
ATOM 752 O O . PRO A 1 94 ? -6.011 -7.127 -8.192 1.00 89.81 94 PRO A O 1
ATOM 755 N N . ALA A 1 95 ? -8.206 -7.595 -8.266 1.00 86.56 95 ALA A N 1
ATOM 756 C CA . ALA A 1 95 ? -8.617 -6.302 -8.804 1.00 86.56 95 ALA A CA 1
ATOM 757 C C . ALA A 1 95 ? -8.249 -5.120 -7.887 1.00 86.56 95 ALA A C 1
ATOM 759 O O . ALA A 1 95 ? -8.014 -4.022 -8.390 1.00 86.56 95 ALA A O 1
ATOM 760 N N . HIS A 1 96 ? -8.108 -5.329 -6.574 1.00 88.31 96 HIS A N 1
ATOM 761 C CA . HIS A 1 96 ? -7.722 -4.263 -5.643 1.00 88.31 96 HIS A CA 1
ATOM 762 C C . HIS A 1 96 ? -6.258 -3.812 -5.805 1.00 88.31 96 HIS A C 1
ATOM 764 O O . HIS A 1 96 ? -5.916 -2.677 -5.483 1.00 88.31 96 HIS A O 1
ATOM 770 N N . PHE A 1 97 ? -5.397 -4.649 -6.394 1.00 89.81 97 PHE A N 1
ATOM 771 C CA . PHE A 1 97 ? -4.015 -4.299 -6.755 1.00 89.81 97 PHE A CA 1
ATOM 772 C C . PHE A 1 97 ? -3.898 -3.674 -8.165 1.00 89.81 97 PHE A C 1
ATOM 774 O O . PHE A 1 97 ? -2.835 -3.708 -8.795 1.00 89.81 97 PHE A O 1
ATOM 781 N N . SER A 1 98 ? -4.993 -3.125 -8.704 1.00 82.69 98 SER A N 1
ATOM 782 C CA . SER A 1 98 ? -5.022 -2.458 -10.013 1.00 82.69 98 SER A CA 1
ATOM 783 C C . SER A 1 98 ? -4.602 -0.984 -9.995 1.00 82.69 98 SER A C 1
ATOM 785 O O . SER A 1 98 ? -4.318 -0.439 -11.060 1.00 82.69 98 SER A O 1
ATOM 787 N N . GLY A 1 99 ? -4.527 -0.354 -8.816 1.00 77.62 99 GLY A N 1
ATOM 788 C CA . GLY A 1 99 ? -4.084 1.036 -8.658 1.00 77.62 99 GLY A CA 1
ATOM 789 C C . GLY A 1 99 ? -2.645 1.273 -9.132 1.00 77.62 99 GLY A C 1
ATOM 790 O O . GLY A 1 99 ? -1.869 0.328 -9.282 1.00 77.62 99 GLY A O 1
ATOM 791 N N . TRP A 1 100 ? -2.291 2.534 -9.386 1.00 64.69 100 TRP A N 1
ATOM 792 C CA . TRP A 1 100 ? -1.024 2.903 -10.034 1.00 64.69 100 TRP A CA 1
ATOM 793 C C . TRP A 1 100 ? -0.358 4.176 -9.480 1.00 64.69 100 TRP A C 1
ATOM 795 O O . TRP A 1 100 ? 0.586 4.690 -10.070 1.00 64.69 100 TRP A O 1
ATOM 805 N N . SER A 1 101 ? -0.819 4.674 -8.331 1.00 65.19 101 SER A N 1
ATOM 806 C CA . SER A 1 101 ? -0.210 5.802 -7.617 1.00 65.19 101 SER A CA 1
ATOM 807 C C . SER A 1 101 ? 0.278 5.386 -6.229 1.00 65.19 101 SER A C 1
ATOM 809 O O . SER A 1 101 ? -0.183 4.383 -5.673 1.00 65.19 101 SER A O 1
ATOM 811 N N . LEU A 1 102 ? 1.173 6.179 -5.627 1.00 56.28 102 LEU A N 1
ATOM 812 C CA . LEU A 1 102 ? 1.551 6.015 -4.210 1.00 56.28 102 LEU A CA 1
ATOM 813 C C . LEU A 1 102 ? 0.366 6.242 -3.256 1.00 56.28 102 LEU A C 1
ATOM 815 O O . LEU A 1 102 ? 0.372 5.744 -2.132 1.00 56.28 102 LEU A O 1
ATOM 819 N N . GLY A 1 103 ? -0.659 6.955 -3.729 1.00 59.38 103 GLY A N 1
ATOM 820 C CA . GLY A 1 103 ? -1.938 7.150 -3.052 1.00 59.38 103 GLY A CA 1
ATOM 821 C C . GLY A 1 103 ? -2.884 5.960 -3.096 1.00 59.38 103 GLY A C 1
ATOM 822 O O . GLY A 1 103 ? -3.893 5.959 -2.398 1.00 59.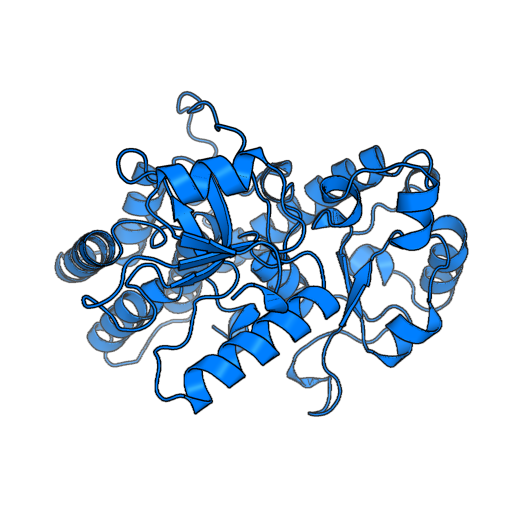38 103 GLY A O 1
ATOM 823 N N . ALA A 1 104 ? -2.602 4.945 -3.917 1.00 74.06 104 ALA A N 1
ATOM 824 C CA . ALA A 1 104 ? -3.467 3.783 -3.999 1.00 74.06 104 ALA A CA 1
ATOM 825 C C . ALA A 1 104 ? -3.544 3.093 -2.628 1.00 74.06 104 ALA A C 1
ATOM 827 O O . ALA A 1 104 ? -2.521 2.756 -2.031 1.00 74.06 104 ALA A O 1
ATOM 828 N N . ARG A 1 105 ? -4.761 2.787 -2.166 1.00 82.81 105 ARG A N 1
ATOM 829 C CA . ARG A 1 105 ? -5.030 2.157 -0.855 1.00 82.81 105 ARG A CA 1
ATOM 830 C C . ARG A 1 105 ? -4.242 0.867 -0.599 1.00 82.81 105 ARG A C 1
ATOM 832 O O . ARG A 1 105 ? -3.993 0.498 0.545 1.00 82.81 105 ARG A O 1
ATOM 839 N N . PHE A 1 106 ? -3.813 0.196 -1.667 1.00 90.88 106 PHE A N 1
ATOM 840 C CA . PHE A 1 106 ? -3.047 -1.046 -1.616 1.00 90.88 106 PHE A CA 1
ATOM 841 C C . PHE A 1 106 ? -1.521 -0.856 -1.669 1.00 90.88 106 PHE A C 1
ATOM 843 O O . PHE A 1 106 ? -0.789 -1.820 -1.443 1.00 90.88 106 PHE A O 1
ATOM 850 N N . TYR A 1 107 ? -1.006 0.360 -1.881 1.00 90.50 107 TYR A N 1
ATOM 851 C CA . TYR A 1 107 ? 0.430 0.637 -1.766 1.00 90.50 107 TYR A CA 1
ATOM 852 C C . TYR A 1 107 ? 0.962 0.363 -0.342 1.00 90.50 107 TYR A C 1
ATOM 854 O O . TYR A 1 107 ? 1.911 -0.419 -0.202 1.00 90.50 107 TYR A O 1
ATOM 862 N N . PRO A 1 108 ? 0.319 0.861 0.737 1.00 92.44 108 PRO A N 1
ATOM 863 C CA . PRO A 1 108 ? 0.659 0.473 2.107 1.00 92.44 108 PRO A CA 1
ATOM 864 C C . PRO A 1 108 ? 0.558 -1.034 2.363 1.00 92.44 108 PRO A C 1
ATOM 866 O O . PRO A 1 108 ? 1.342 -1.573 3.140 1.00 92.44 108 PRO A O 1
ATOM 869 N N . VAL A 1 109 ? -0.361 -1.734 1.690 1.00 94.88 109 VAL A N 1
ATOM 870 C CA . VAL A 1 109 ? -0.507 -3.196 1.798 1.00 94.88 109 VAL A CA 1
ATOM 871 C C . VAL A 1 109 ? 0.695 -3.908 1.178 1.00 94.88 109 VAL A C 1
ATOM 873 O O . VAL A 1 109 ? 1.251 -4.807 1.806 1.00 94.88 109 VAL A O 1
ATOM 876 N N . LEU A 1 110 ? 1.156 -3.489 -0.005 1.00 94.88 110 LEU A N 1
ATOM 877 C CA . LEU A 1 110 ? 2.377 -4.026 -0.619 1.00 94.88 110 LEU A CA 1
ATOM 878 C C . LEU A 1 110 ? 3.609 -3.775 0.266 1.00 94.88 110 LEU A C 1
ATOM 880 O O . LEU A 1 110 ? 4.450 -4.665 0.441 1.00 94.88 110 LEU A O 1
ATOM 884 N N . TYR A 1 111 ? 3.706 -2.583 0.861 1.00 93.00 111 TYR A N 1
ATOM 885 C CA . TYR A 1 111 ? 4.767 -2.272 1.815 1.00 93.00 111 TYR A CA 1
ATOM 886 C C . TYR A 1 111 ? 4.677 -3.169 3.054 1.00 93.00 111 TYR A C 1
ATOM 888 O O . TYR A 1 111 ? 5.655 -3.831 3.394 1.00 93.00 111 TYR A O 1
ATOM 896 N N . MET A 1 112 ? 3.503 -3.273 3.687 1.00 94.44 112 MET A N 1
ATOM 897 C CA . MET A 1 112 ? 3.251 -4.180 4.813 1.00 94.44 112 MET A CA 1
ATOM 898 C C . MET A 1 112 ? 3.711 -5.599 4.481 1.00 94.44 112 MET A C 1
ATOM 900 O O . MET A 1 112 ? 4.528 -6.151 5.217 1.00 94.44 112 MET A O 1
ATOM 904 N N . LEU A 1 113 ? 3.235 -6.159 3.362 1.00 94.69 113 LEU A N 1
ATOM 905 C CA . LEU A 1 113 ? 3.604 -7.492 2.891 1.00 94.69 113 LEU A CA 1
ATOM 906 C C . LEU A 1 113 ? 5.122 -7.648 2.811 1.00 94.69 113 LEU A C 1
ATOM 908 O O . LEU A 1 113 ? 5.662 -8.612 3.339 1.00 94.69 113 LEU A O 1
ATOM 912 N N . THR A 1 114 ? 5.828 -6.673 2.244 1.00 93.00 114 THR A N 1
ATOM 913 C CA . THR A 1 114 ? 7.296 -6.687 2.161 1.00 93.00 114 THR A CA 1
ATOM 914 C C . THR A 1 114 ? 7.950 -6.751 3.544 1.00 93.00 114 THR A C 1
ATOM 916 O O . THR A 1 114 ? 8.890 -7.516 3.768 1.00 93.00 114 THR A O 1
ATOM 919 N N . ARG A 1 115 ? 7.451 -5.966 4.505 1.00 90.06 115 ARG A N 1
ATOM 920 C CA . ARG A 1 115 ? 8.050 -5.857 5.844 1.00 90.06 115 ARG A CA 1
ATOM 921 C C . ARG A 1 115 ? 7.776 -7.066 6.726 1.00 90.06 115 ARG A C 1
ATOM 923 O O . ARG A 1 115 ? 8.650 -7.439 7.511 1.00 90.06 115 ARG A O 1
ATOM 930 N N . ILE A 1 116 ? 6.589 -7.660 6.624 1.00 88.25 116 ILE A N 1
ATOM 931 C CA . ILE A 1 116 ? 6.196 -8.810 7.451 1.00 88.25 116 ILE A CA 1
ATOM 932 C C . ILE A 1 116 ? 6.499 -10.151 6.768 1.00 88.25 116 ILE A C 1
ATOM 934 O O . ILE A 1 116 ? 6.834 -11.117 7.447 1.00 88.25 116 ILE A O 1
ATOM 938 N N . GLY A 1 117 ? 6.440 -10.200 5.435 1.00 69.44 117 GLY A N 1
ATOM 939 C CA . GLY A 1 117 ? 6.444 -11.410 4.601 1.00 69.44 117 GLY A CA 1
ATOM 940 C C . GLY A 1 117 ? 7.814 -11.993 4.259 1.00 69.44 117 GLY A C 1
ATOM 941 O O . GLY A 1 117 ? 7.925 -12.769 3.320 1.00 69.44 117 GLY A O 1
ATOM 942 N N . GLU A 1 118 ? 8.863 -11.635 4.997 1.00 75.81 118 GLU A N 1
ATOM 943 C CA . GLU A 1 118 ? 10.249 -12.071 4.738 1.00 75.81 118 GLU A CA 1
ATOM 944 C C . GLU A 1 118 ? 10.743 -11.833 3.297 1.00 75.81 118 GLU A C 1
ATOM 946 O O . GLU A 1 118 ? 11.673 -12.509 2.848 1.00 75.81 118 GLU A O 1
ATOM 951 N N . ALA A 1 119 ? 10.163 -10.853 2.593 1.00 92.38 119 ALA A N 1
ATOM 952 C CA . ALA A 1 119 ? 10.615 -10.422 1.277 1.00 92.38 119 ALA A CA 1
ATOM 953 C C . ALA A 1 119 ? 12.117 -10.133 1.309 1.00 92.38 119 ALA A C 1
ATOM 955 O O . ALA A 1 119 ? 12.610 -9.460 2.220 1.00 92.38 119 ALA A O 1
ATOM 956 N N . LYS A 1 120 ? 12.855 -10.664 0.335 1.00 94.62 120 LYS A N 1
ATOM 957 C CA . LYS A 1 120 ? 14.312 -10.548 0.275 1.00 94.62 120 LYS A CA 1
ATOM 958 C C . LYS A 1 120 ? 14.737 -9.460 -0.697 1.00 94.62 120 LYS A C 1
ATOM 960 O O . LYS A 1 120 ? 14.176 -9.330 -1.786 1.00 94.62 120 LYS A O 1
ATOM 965 N N . ASP A 1 121 ? 15.783 -8.733 -0.325 1.00 94.56 121 ASP A N 1
ATOM 966 C CA . ASP A 1 121 ? 16.517 -7.883 -1.253 1.00 94.56 121 ASP A CA 1
ATOM 967 C C . ASP A 1 121 ? 17.134 -8.745 -2.364 1.00 94.56 121 ASP A C 1
ATOM 969 O O . ASP A 1 121 ? 17.766 -9.767 -2.092 1.00 94.56 121 ASP A O 1
ATOM 973 N N . TRP A 1 122 ? 16.965 -8.339 -3.617 1.00 96.31 122 TRP A N 1
ATOM 974 C CA . TRP A 1 122 ? 17.413 -9.121 -4.770 1.00 96.31 122 TRP A CA 1
ATOM 975 C C . TRP A 1 122 ? 18.927 -9.111 -5.008 1.00 96.31 122 TRP A C 1
ATOM 977 O O . TRP A 1 122 ? 19.445 -10.009 -5.669 1.00 96.31 122 TRP A O 1
ATOM 987 N N . GLY A 1 123 ? 19.650 -8.126 -4.476 1.00 93.25 123 GLY A N 1
ATOM 988 C CA . GLY A 1 123 ? 21.106 -8.033 -4.580 1.00 93.25 123 GLY A CA 1
ATOM 989 C C . GLY A 1 123 ? 21.807 -8.689 -3.395 1.00 93.25 123 GLY A C 1
ATOM 990 O O . GLY A 1 123 ? 22.806 -9.389 -3.572 1.00 93.25 123 GLY A O 1
ATOM 991 N N . LEU A 1 124 ? 21.259 -8.502 -2.195 1.00 91.25 124 LEU A N 1
ATOM 992 C CA . LEU A 1 124 ? 21.859 -8.933 -0.933 1.00 91.25 124 LEU A CA 1
ATOM 993 C C . LEU A 1 124 ? 21.322 -10.280 -0.422 1.00 91.25 124 LEU A C 1
ATOM 995 O O . LEU A 1 124 ? 21.979 -10.918 0.397 1.00 91.25 124 LEU A O 1
ATOM 999 N N . GLY A 1 125 ? 20.133 -10.710 -0.856 1.00 92.00 125 GLY A N 1
ATOM 1000 C CA . GLY A 1 125 ? 19.483 -11.944 -0.394 1.00 92.00 125 GLY A CA 1
ATOM 1001 C C . GLY A 1 125 ? 18.964 -11.890 1.049 1.00 92.00 125 GLY A C 1
ATOM 1002 O O . GLY A 1 125 ? 18.522 -12.908 1.587 1.00 92.00 125 GLY A O 1
ATOM 1003 N N . ILE A 1 126 ? 19.017 -10.720 1.692 1.00 90.31 126 ILE A N 1
ATOM 1004 C CA . ILE A 1 126 ? 18.615 -10.522 3.090 1.00 90.31 126 ILE A CA 1
ATOM 1005 C C . ILE A 1 126 ? 17.142 -10.101 3.199 1.00 90.31 126 ILE A C 1
ATOM 1007 O O . ILE A 1 126 ? 16.657 -9.389 2.319 1.00 90.31 126 ILE A O 1
ATOM 1011 N N . PRO A 1 127 ? 16.428 -10.471 4.279 1.00 91.19 127 PRO A N 1
ATOM 1012 C CA . PRO A 1 127 ? 15.062 -10.005 4.503 1.00 91.19 127 PRO A CA 1
ATOM 1013 C C . PRO A 1 127 ? 14.975 -8.482 4.684 1.00 91.19 127 PRO A C 1
ATOM 1015 O O . PRO A 1 127 ? 15.739 -7.891 5.448 1.00 91.19 127 PRO A O 1
ATOM 1018 N N . LEU A 1 128 ? 13.970 -7.861 4.070 1.00 88.38 128 LEU A N 1
ATOM 1019 C CA . LEU A 1 128 ? 13.677 -6.424 4.113 1.00 88.38 128 LEU A CA 1
ATOM 1020 C C . LEU A 1 128 ? 12.889 -6.018 5.378 1.00 88.38 128 LEU A C 1
ATOM 1022 O O . LEU A 1 128 ? 11.926 -5.255 5.323 1.00 88.38 128 LEU A O 1
ATOM 1026 N N . LYS A 1 129 ? 13.282 -6.541 6.547 1.00 80.69 129 LYS A N 1
ATOM 1027 C CA . LYS A 1 129 ? 12.621 -6.256 7.836 1.00 80.69 129 LYS A CA 1
ATOM 1028 C C . LYS A 1 129 ? 13.175 -4.979 8.484 1.00 80.69 129 LYS A C 1
ATOM 1030 O O . LYS A 1 129 ? 14.376 -4.721 8.432 1.00 80.69 129 LYS A O 1
ATOM 1035 N N . HIS A 1 130 ? 12.319 -4.241 9.203 1.00 63.59 130 HIS A N 1
ATOM 1036 C CA . HIS A 1 130 ? 12.672 -2.976 9.878 1.00 63.59 130 HIS A CA 1
ATOM 1037 C C . HIS A 1 130 ? 13.900 -3.075 10.791 1.00 63.59 130 HIS A C 1
ATOM 1039 O O . HIS A 1 130 ? 14.736 -2.182 10.798 1.00 63.59 130 HIS A O 1
ATOM 1045 N N . GLY A 1 131 ? 14.034 -4.171 11.544 1.00 60.69 131 GLY A N 1
ATOM 1046 C CA . GLY A 1 131 ? 15.127 -4.344 12.508 1.00 60.69 131 GLY A CA 1
ATOM 1047 C C . GLY A 1 131 ? 16.476 -4.760 11.912 1.00 60.69 131 GLY A C 1
ATOM 1048 O O . GLY A 1 131 ? 17.456 -4.801 12.650 1.00 60.69 131 GLY A O 1
ATOM 1049 N N . LEU A 1 132 ? 16.538 -5.098 10.618 1.00 56.53 132 LEU A N 1
ATOM 1050 C CA . LEU A 1 132 ? 17.752 -5.611 9.960 1.00 56.53 132 LEU A CA 1
ATOM 1051 C C . LEU A 1 132 ? 18.444 -4.569 9.076 1.00 56.53 132 LEU A C 1
ATOM 1053 O O . LEU A 1 132 ? 19.631 -4.691 8.778 1.00 56.53 132 LEU A O 1
ATOM 1057 N N . LEU A 1 133 ? 17.716 -3.531 8.679 1.00 59.16 133 LEU A N 1
ATOM 1058 C CA . LEU A 1 133 ? 18.216 -2.442 7.859 1.00 59.16 133 LEU A CA 1
ATOM 1059 C C . LEU A 1 133 ? 18.578 -1.286 8.802 1.00 59.16 133 LEU A C 1
ATOM 1061 O O . LEU A 1 133 ? 17.716 -0.729 9.474 1.00 59.16 133 LEU A O 1
ATOM 1065 N N . GLY A 1 134 ? 19.871 -0.963 8.931 1.00 54.97 134 GLY A N 1
ATOM 1066 C CA . GLY A 1 134 ? 20.325 0.142 9.787 1.00 54.97 134 GLY A CA 1
ATOM 1067 C C . GLY A 1 134 ? 19.639 1.470 9.426 1.00 54.97 134 GLY A C 1
ATOM 1068 O O . GLY A 1 134 ? 19.093 1.603 8.338 1.00 54.97 134 GLY A O 1
ATOM 1069 N N . LYS A 1 135 ? 19.711 2.490 10.298 1.00 49.19 135 LYS A N 1
ATOM 1070 C CA . LYS A 1 135 ? 19.024 3.802 10.139 1.00 49.19 135 LYS A CA 1
ATOM 1071 C C . LYS A 1 135 ? 19.230 4.518 8.784 1.00 49.19 135 LYS A C 1
ATOM 1073 O O . LYS A 1 135 ? 18.513 5.468 8.493 1.00 49.19 135 LYS A O 1
ATOM 1078 N N . MET A 1 136 ? 20.207 4.087 7.987 1.00 44.78 136 MET A N 1
ATOM 1079 C CA . MET A 1 136 ? 20.560 4.625 6.668 1.00 44.78 136 MET A CA 1
ATOM 1080 C C . MET A 1 136 ? 19.981 3.816 5.489 1.00 44.78 136 MET A C 1
ATOM 1082 O O . MET A 1 136 ? 20.020 4.293 4.360 1.00 44.78 136 MET A O 1
ATOM 1086 N N . ASN A 1 137 ? 19.425 2.625 5.726 1.00 54.22 137 ASN A N 1
ATOM 1087 C CA . ASN A 1 137 ? 18.914 1.733 4.685 1.00 54.22 137 ASN A CA 1
ATOM 1088 C C . ASN A 1 137 ? 17.397 1.908 4.543 1.00 54.22 137 ASN A C 1
ATOM 1090 O O . ASN A 1 137 ? 16.610 1.084 5.009 1.00 54.22 137 ASN A O 1
ATOM 1094 N N . LYS A 1 138 ? 16.992 3.016 3.915 1.00 70.44 138 LYS A N 1
ATOM 1095 C CA . LYS A 1 138 ? 15.612 3.191 3.448 1.00 70.44 138 LYS A CA 1
ATOM 1096 C C . LYS A 1 138 ? 15.344 2.216 2.297 1.00 70.44 138 LYS A C 1
ATOM 1098 O O . LYS A 1 138 ? 16.234 1.968 1.483 1.00 70.44 138 LYS A O 1
ATOM 1103 N N . LEU A 1 139 ? 14.136 1.657 2.266 1.00 84.69 139 LEU A N 1
ATOM 1104 C CA . LEU A 1 139 ? 13.648 0.933 1.096 1.00 84.69 139 LEU A CA 1
ATOM 1105 C C . LEU A 1 139 ? 13.365 1.945 -0.012 1.00 84.69 139 LEU A C 1
ATOM 1107 O O . LEU A 1 139 ? 12.795 2.998 0.265 1.00 84.69 139 LEU A O 1
ATOM 1111 N N . GLU A 1 140 ? 13.759 1.609 -1.231 1.00 86.31 140 GLU A N 1
ATOM 1112 C CA . GLU A 1 140 ? 13.411 2.348 -2.441 1.00 86.31 140 GLU A CA 1
ATOM 1113 C C . GLU A 1 140 ? 12.421 1.533 -3.263 1.00 86.31 140 GLU A C 1
ATOM 1115 O O . GLU A 1 140 ? 12.449 0.293 -3.256 1.00 86.31 140 GLU A O 1
ATOM 1120 N N . ILE A 1 141 ? 11.543 2.242 -3.968 1.00 90.81 141 ILE A N 1
ATOM 1121 C CA . ILE A 1 141 ? 10.618 1.613 -4.900 1.00 90.81 141 ILE A CA 1
ATOM 1122 C C . ILE A 1 141 ? 11.399 1.238 -6.155 1.00 90.81 141 ILE A C 1
ATOM 1124 O O . ILE A 1 141 ? 12.015 2.078 -6.813 1.00 90.81 141 ILE A O 1
ATOM 1128 N N . HIS A 1 142 ? 11.328 -0.033 -6.522 1.00 94.31 142 HIS A N 1
ATOM 1129 C CA . HIS A 1 142 ? 11.869 -0.535 -7.770 1.00 94.31 142 HIS A CA 1
ATOM 1130 C C . HIS A 1 142 ? 10.733 -0.882 -8.731 1.00 94.31 142 HIS A C 1
ATOM 1132 O O . HIS A 1 142 ? 9.816 -1.636 -8.396 1.00 94.31 142 HIS A O 1
ATOM 1138 N N . HIS A 1 143 ? 10.811 -0.335 -9.943 1.00 96.00 143 HIS A N 1
ATOM 1139 C CA . HIS A 1 143 ? 9.934 -0.721 -11.042 1.00 96.00 143 HIS A CA 1
ATOM 1140 C C . HIS A 1 143 ? 10.484 -1.999 -11.655 1.00 96.00 143 HIS A C 1
ATOM 1142 O O . HIS A 1 143 ? 11.510 -1.957 -12.329 1.00 96.00 143 HIS A O 1
ATOM 1148 N N . ILE A 1 144 ? 9.787 -3.110 -11.432 1.00 97.94 144 ILE A N 1
ATOM 1149 C CA . ILE A 1 144 ? 10.197 -4.440 -11.882 1.00 97.94 144 ILE A CA 1
ATOM 1150 C C . ILE A 1 144 ? 10.488 -4.416 -13.383 1.00 97.94 144 ILE A C 1
ATOM 1152 O O . ILE A 1 144 ? 11.584 -4.768 -13.818 1.00 97.94 144 ILE A O 1
ATOM 1156 N N . PHE A 1 145 ? 9.520 -3.946 -14.169 1.00 98.19 145 PHE A N 1
ATOM 1157 C CA . PHE A 1 145 ? 9.747 -3.525 -15.542 1.00 98.19 145 PHE A CA 1
ATOM 1158 C C . PHE A 1 145 ? 10.098 -2.033 -15.546 1.00 98.19 145 PHE A C 1
ATOM 1160 O O . PHE A 1 145 ? 9.258 -1.215 -15.150 1.00 98.19 145 PHE A O 1
ATOM 1167 N N . PRO A 1 146 ? 11.298 -1.647 -16.015 1.00 96.62 146 PRO A N 1
ATOM 1168 C CA . PRO A 1 146 ? 11.751 -0.263 -15.939 1.00 96.62 146 PRO A CA 1
ATOM 1169 C C . PRO A 1 146 ? 10.865 0.698 -16.736 1.00 96.62 146 PRO A C 1
ATOM 1171 O O . PRO A 1 146 ? 10.560 0.447 -17.908 1.00 96.62 146 PRO A O 1
ATOM 1174 N N . LYS A 1 147 ? 10.546 1.861 -16.145 1.00 93.00 147 LYS A N 1
ATOM 1175 C CA . LYS A 1 147 ? 9.715 2.906 -16.776 1.00 93.00 147 LYS A CA 1
ATOM 1176 C C . LYS A 1 147 ? 10.168 3.245 -18.195 1.00 93.00 147 LYS A C 1
ATOM 1178 O O . LYS A 1 147 ? 9.363 3.284 -19.120 1.00 93.00 147 LYS A O 1
ATOM 1183 N N . ALA A 1 148 ? 11.473 3.458 -18.379 1.00 92.38 148 ALA A N 1
ATOM 1184 C CA . ALA A 1 148 ? 12.041 3.843 -19.667 1.00 92.38 148 ALA A CA 1
ATOM 1185 C C . ALA A 1 148 ? 11.791 2.793 -20.763 1.00 92.38 148 ALA A C 1
ATOM 1187 O O . ALA A 1 148 ? 11.576 3.157 -21.918 1.00 92.38 148 ALA A O 1
ATOM 1188 N N . GLN A 1 149 ? 11.798 1.502 -20.415 1.00 96.75 149 GLN A N 1
ATOM 1189 C CA . GLN A 1 149 ? 11.524 0.423 -21.365 1.00 96.75 149 GLN A CA 1
ATOM 1190 C C . GLN A 1 149 ? 10.028 0.330 -21.677 1.00 96.75 149 GLN A C 1
ATOM 1192 O O . GLN A 1 149 ? 9.647 0.193 -22.839 1.00 96.75 149 GLN A O 1
ATOM 1197 N N . LEU A 1 150 ? 9.173 0.486 -20.663 1.00 96.81 150 LEU A N 1
ATOM 1198 C CA . LEU A 1 150 ? 7.722 0.453 -20.837 1.00 96.81 150 LEU A CA 1
ATOM 1199 C C . LEU A 1 150 ? 7.204 1.627 -21.685 1.00 96.81 150 LEU A C 1
ATOM 1201 O O . LEU A 1 150 ? 6.410 1.414 -22.601 1.00 96.81 150 LEU A O 1
ATOM 1205 N N . TYR A 1 151 ? 7.712 2.844 -21.474 1.00 93.25 151 TYR A N 1
ATOM 1206 C CA . TYR A 1 151 ? 7.358 3.990 -22.319 1.00 93.25 151 TYR A CA 1
ATOM 1207 C C . TYR A 1 151 ? 7.832 3.819 -23.768 1.00 93.25 151 TYR A C 1
ATOM 1209 O O . TYR A 1 151 ? 7.086 4.130 -24.697 1.00 93.25 151 TYR A O 1
ATOM 1217 N N . LYS A 1 152 ? 9.032 3.261 -23.998 1.00 94.88 152 LYS A N 1
ATOM 1218 C CA . LYS A 1 152 ? 9.491 2.899 -25.356 1.00 94.88 152 LYS A CA 1
ATOM 1219 C C . LYS A 1 152 ? 8.559 1.876 -26.016 1.00 94.88 152 LYS A C 1
ATOM 1221 O O . LYS A 1 152 ? 8.327 1.958 -27.222 1.00 94.88 152 LYS A O 1
ATOM 1226 N N . ALA A 1 153 ? 8.002 0.955 -25.230 1.00 95.81 153 ALA A N 1
ATOM 1227 C CA . ALA A 1 153 ? 7.006 -0.024 -25.664 1.00 95.81 153 ALA A CA 1
ATOM 1228 C C . ALA A 1 153 ? 5.570 0.538 -25.766 1.00 95.81 153 ALA A C 1
ATOM 1230 O O . ALA A 1 153 ? 4.669 -0.194 -26.166 1.00 95.81 153 ALA A O 1
ATOM 1231 N N . ARG A 1 154 ? 5.372 1.841 -25.504 1.00 94.38 154 ARG A N 1
ATOM 1232 C CA . ARG A 1 154 ? 4.097 2.576 -25.610 1.00 94.38 154 ARG A CA 1
ATOM 1233 C C . ARG A 1 154 ? 3.018 2.170 -24.600 1.00 94.38 154 ARG A C 1
ATOM 1235 O O . ARG A 1 154 ? 1.838 2.369 -24.877 1.00 94.38 154 ARG A O 1
ATOM 1242 N N . TYR A 1 155 ? 3.412 1.660 -23.436 1.00 92.06 155 TYR A N 1
ATOM 1243 C CA . TYR A 1 155 ? 2.487 1.537 -22.308 1.00 92.06 155 TYR A CA 1
ATOM 1244 C C . TYR A 1 155 ? 2.135 2.922 -21.744 1.00 92.06 155 TYR A C 1
ATOM 1246 O O . TYR A 1 155 ? 2.940 3.859 -21.786 1.00 92.06 155 TYR A O 1
ATOM 1254 N N . SER A 1 156 ? 0.911 3.054 -21.245 1.00 85.12 156 SER A N 1
ATOM 1255 C CA . SER A 1 156 ? 0.366 4.280 -20.657 1.00 85.12 156 SER A CA 1
ATOM 1256 C C . SER A 1 156 ? 0.971 4.591 -19.278 1.00 85.12 156 SER A C 1
ATOM 1258 O O . SER A 1 156 ? 1.547 3.714 -18.637 1.00 85.12 156 SER A O 1
ATOM 1260 N N . LYS A 1 157 ? 0.819 5.834 -18.785 1.00 81.25 157 LYS A N 1
ATOM 1261 C CA . LYS A 1 157 ? 1.291 6.253 -17.440 1.00 81.25 157 LYS A CA 1
ATOM 1262 C C . LYS A 1 157 ? 0.746 5.322 -16.343 1.00 81.25 157 LYS A C 1
ATOM 1264 O O . LYS A 1 157 ? 1.503 4.907 -15.469 1.00 81.25 157 LYS A O 1
ATOM 1269 N N . SER A 1 158 ? -0.534 4.951 -16.422 1.00 79.69 158 SER A N 1
ATOM 1270 C CA . SER A 1 158 ? -1.190 4.082 -15.439 1.00 79.69 158 SER A CA 1
ATOM 1271 C C . SER A 1 158 ? -0.706 2.636 -15.488 1.00 79.69 158 SER A C 1
ATOM 1273 O O . SER A 1 158 ? -0.588 1.989 -14.452 1.00 79.69 158 SER A O 1
ATOM 1275 N N . GLU A 1 159 ? -0.375 2.124 -16.672 1.00 87.12 159 GLU A N 1
ATOM 1276 C CA . GLU A 1 159 ? 0.242 0.804 -16.802 1.00 87.12 159 GLU A CA 1
ATOM 1277 C C . GLU A 1 159 ? 1.666 0.827 -16.251 1.00 87.12 159 GLU A C 1
ATOM 1279 O O . GLU A 1 159 ? 1.999 0.002 -15.412 1.00 87.12 159 GLU A O 1
ATOM 1284 N N . VAL A 1 160 ? 2.482 1.810 -16.646 1.00 88.94 160 VAL A N 1
ATOM 1285 C CA . VAL A 1 160 ? 3.886 1.949 -16.221 1.00 88.94 160 VAL A CA 1
ATOM 1286 C C . VAL A 1 160 ? 4.029 2.006 -14.699 1.00 88.94 160 VAL A C 1
ATOM 1288 O O . VAL A 1 160 ? 4.905 1.341 -14.134 1.00 88.94 160 VAL A O 1
ATOM 1291 N N . ASN A 1 161 ? 3.160 2.782 -14.052 1.00 85.81 161 ASN A N 1
ATOM 1292 C CA . ASN A 1 161 ? 3.161 2.992 -12.608 1.00 85.81 161 ASN A CA 1
ATOM 1293 C C . ASN A 1 161 ? 2.240 2.010 -11.863 1.00 85.81 161 ASN A C 1
ATOM 1295 O O . ASN A 1 161 ? 1.937 2.226 -10.695 1.00 85.81 161 ASN A O 1
ATOM 1299 N N . ALA A 1 162 ? 1.768 0.934 -12.502 1.00 89.62 162 ALA A N 1
ATOM 1300 C CA . ALA A 1 162 ? 0.909 -0.042 -11.840 1.00 89.62 162 ALA A CA 1
ATOM 1301 C C . ALA A 1 162 ? 1.553 -0.554 -10.542 1.00 89.62 162 ALA A C 1
ATOM 1303 O O . ALA A 1 162 ? 2.715 -0.952 -10.535 1.00 89.62 162 ALA A O 1
ATOM 1304 N N . LEU A 1 163 ? 0.781 -0.639 -9.458 1.00 92.06 163 LEU A N 1
ATOM 1305 C CA . LEU A 1 163 ? 1.258 -1.122 -8.158 1.00 92.06 163 LEU A CA 1
ATOM 1306 C C . LEU A 1 163 ? 1.865 -2.531 -8.259 1.00 92.06 163 LEU A C 1
ATOM 1308 O O . LEU A 1 163 ? 2.884 -2.841 -7.645 1.00 92.06 163 LEU A O 1
ATOM 1312 N N . ALA A 1 164 ? 1.278 -3.379 -9.105 1.00 95.44 164 ALA A N 1
ATOM 1313 C CA . ALA A 1 164 ? 1.797 -4.709 -9.411 1.00 95.44 164 ALA A CA 1
ATOM 1314 C C . ALA A 1 164 ? 3.115 -4.702 -10.219 1.00 95.4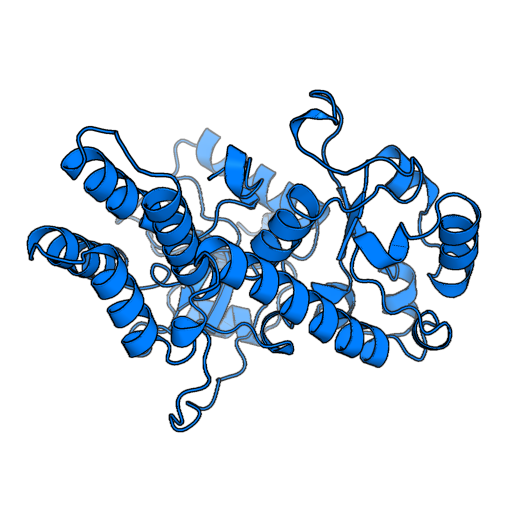4 164 ALA A C 1
ATOM 1316 O O . ALA A 1 164 ? 3.707 -5.762 -10.411 1.00 95.44 164 ALA A O 1
ATOM 1317 N N . ASN A 1 165 ? 3.624 -3.544 -10.641 1.00 97.44 165 ASN A N 1
ATOM 1318 C CA . ASN A 1 165 ? 4.967 -3.354 -11.189 1.00 97.44 165 ASN A CA 1
ATOM 1319 C C . ASN A 1 165 ? 5.985 -2.899 -10.127 1.00 97.44 165 ASN A C 1
ATOM 1321 O O . ASN A 1 165 ? 7.159 -2.740 -10.446 1.00 97.44 165 ASN A O 1
ATOM 1325 N N . PHE A 1 166 ? 5.574 -2.669 -8.877 1.00 95.31 166 PHE A N 1
ATOM 1326 C CA . PHE A 1 166 ? 6.473 -2.192 -7.825 1.00 95.31 166 PHE A CA 1
ATOM 1327 C C . PHE A 1 166 ? 6.963 -3.328 -6.940 1.00 95.31 166 PHE A C 1
ATOM 1329 O O . PHE A 1 166 ? 6.207 -4.228 -6.562 1.00 95.31 166 PHE A O 1
ATOM 1336 N N . CYS A 1 167 ? 8.227 -3.268 -6.558 1.00 95.12 167 CYS A N 1
ATOM 1337 C CA . CYS A 1 167 ? 8.777 -4.019 -5.444 1.00 95.12 167 CYS A CA 1
ATOM 1338 C C . CYS A 1 167 ? 9.676 -3.096 -4.615 1.00 95.12 167 CYS A C 1
ATOM 1340 O O . CYS A 1 167 ? 9.906 -1.946 -4.991 1.00 95.12 167 CYS A O 1
ATOM 1342 N N . PHE A 1 168 ? 10.151 -3.573 -3.471 1.00 93.38 168 PHE A N 1
ATOM 1343 C CA . PHE A 1 168 ? 11.027 -2.780 -2.618 1.00 93.38 168 PHE A CA 1
ATOM 1344 C C . PHE A 1 168 ? 12.406 -3.407 -2.576 1.00 93.38 168 PHE A C 1
ATOM 1346 O O . PHE A 1 168 ? 12.542 -4.622 -2.427 1.00 93.38 168 PHE A O 1
ATOM 1353 N N . LEU A 1 169 ? 13.426 -2.565 -2.682 1.00 92.81 169 LEU A N 1
ATOM 1354 C CA . LEU A 1 169 ? 14.826 -2.963 -2.632 1.00 92.81 169 LEU A CA 1
ATOM 1355 C C . LEU A 1 169 ? 15.608 -1.974 -1.773 1.00 92.81 169 LEU A C 1
ATOM 1357 O O . LEU A 1 169 ? 15.157 -0.867 -1.479 1.00 92.81 169 LEU A O 1
ATOM 1361 N N . THR A 1 170 ? 16.804 -2.366 -1.357 1.00 90.12 170 THR A N 1
ATOM 1362 C CA . THR A 1 170 ? 17.780 -1.402 -0.854 1.00 90.12 170 THR A CA 1
ATOM 1363 C C . THR A 1 170 ? 18.263 -0.505 -1.992 1.00 90.12 170 THR A C 1
ATOM 1365 O O . THR A 1 170 ? 18.340 -0.928 -3.148 1.00 90.12 170 THR A O 1
ATOM 1368 N N . LYS A 1 171 ? 18.640 0.731 -1.654 1.00 87.75 171 LYS A N 1
ATOM 1369 C CA . LYS A 1 171 ? 19.157 1.716 -2.614 1.00 87.75 171 LYS A CA 1
ATOM 1370 C C . LYS A 1 171 ? 20.274 1.182 -3.509 1.00 87.75 171 LYS A C 1
ATOM 1372 O O . LYS A 1 171 ? 20.271 1.392 -4.716 1.00 87.75 171 LYS A O 1
ATOM 1377 N N . GLU A 1 172 ? 21.241 0.486 -2.916 1.00 88.56 172 GLU A N 1
ATOM 1378 C CA . GLU A 1 172 ? 22.367 -0.083 -3.658 1.00 88.56 172 GLU A CA 1
ATOM 1379 C C . GLU A 1 172 ? 21.893 -1.106 -4.698 1.00 88.56 172 GLU A C 1
ATOM 1381 O O . GLU A 1 172 ? 22.283 -1.032 -5.863 1.00 88.56 172 GLU A O 1
ATOM 1386 N N . THR A 1 173 ? 21.003 -2.022 -4.309 1.00 91.75 173 THR A N 1
ATOM 1387 C CA . THR A 1 173 ? 20.433 -3.012 -5.227 1.00 91.75 173 THR A CA 1
ATOM 1388 C C . THR A 1 173 ? 19.612 -2.351 -6.333 1.00 91.75 173 THR A C 1
ATOM 1390 O O . THR A 1 173 ? 19.765 -2.727 -7.494 1.00 91.75 173 THR A O 1
ATOM 1393 N N . ASN A 1 174 ? 18.796 -1.345 -6.002 1.00 91.38 174 ASN A N 1
ATOM 1394 C CA . ASN A 1 174 ? 17.992 -0.606 -6.977 1.00 91.38 174 ASN A CA 1
ATOM 1395 C C . ASN A 1 174 ? 18.873 0.055 -8.055 1.00 91.38 174 ASN A C 1
ATOM 1397 O O . ASN A 1 174 ? 18.653 -0.136 -9.252 1.00 91.38 174 ASN A O 1
ATOM 1401 N N . LEU A 1 175 ? 19.940 0.745 -7.634 1.00 88.75 175 LEU A N 1
ATOM 1402 C CA . LEU A 1 175 ? 20.910 1.371 -8.540 1.00 88.75 175 LEU A CA 1
ATOM 1403 C C . LEU A 1 175 ? 21.653 0.349 -9.414 1.00 88.75 175 LEU A C 1
ATOM 1405 O O . LEU A 1 175 ? 21.905 0.618 -10.587 1.00 88.75 175 LEU A O 1
ATOM 1409 N N . ASN A 1 176 ? 21.992 -0.820 -8.863 1.00 91.69 176 ASN A N 1
ATOM 1410 C CA . ASN A 1 176 ? 22.721 -1.864 -9.586 1.00 91.69 176 ASN A CA 1
ATOM 1411 C C . ASN A 1 176 ? 21.882 -2.549 -10.680 1.00 91.69 176 ASN A C 1
ATOM 1413 O O . ASN A 1 176 ? 22.442 -2.980 -11.689 1.00 91.69 176 ASN A O 1
ATOM 1417 N N . ILE A 1 177 ? 20.563 -2.677 -10.493 1.00 93.44 177 ILE A N 1
ATOM 1418 C CA . ILE A 1 177 ? 19.669 -3.262 -11.507 1.00 93.44 177 ILE A CA 1
ATOM 1419 C C . ILE A 1 177 ? 19.420 -2.271 -12.654 1.00 93.44 177 ILE A C 1
ATOM 1421 O O . ILE A 1 177 ? 19.422 -2.684 -13.815 1.00 93.44 177 ILE A O 1
ATOM 1425 N N . SER A 1 178 ? 19.289 -0.972 -12.354 1.00 91.25 178 SER A N 1
ATOM 1426 C CA . SER A 1 178 ? 19.087 0.091 -13.352 1.00 91.25 178 SER A CA 1
ATOM 1427 C C . SER A 1 178 ? 17.848 -0.165 -14.238 1.00 91.25 178 SER A C 1
ATOM 1429 O O . SER A 1 178 ? 16.771 -0.475 -13.736 1.00 91.25 178 SER A O 1
ATOM 1431 N N . ASP A 1 179 ? 17.977 -0.020 -15.558 1.00 92.06 179 ASP A N 1
ATOM 1432 C CA . ASP A 1 179 ? 16.931 -0.124 -16.575 1.00 92.06 179 ASP A CA 1
ATOM 1433 C C . ASP A 1 179 ? 16.945 -1.465 -17.330 1.00 92.06 179 ASP A C 1
ATOM 1435 O O . ASP A 1 179 ? 16.419 -1.563 -18.449 1.00 92.06 179 ASP A O 1
ATOM 1439 N N . ARG A 1 180 ? 17.537 -2.498 -16.715 1.00 96.75 180 ARG A N 1
ATOM 1440 C CA . ARG A 1 180 ? 17.570 -3.868 -17.239 1.00 96.75 180 ARG A CA 1
ATOM 1441 C C . ARG A 1 180 ? 16.180 -4.497 -17.228 1.00 96.75 180 ARG A C 1
ATOM 1443 O O . ARG A 1 180 ? 15.391 -4.277 -16.314 1.00 96.75 180 ARG A O 1
ATOM 1450 N N . LEU A 1 181 ? 15.883 -5.321 -18.230 1.00 97.88 181 LEU A N 1
ATOM 1451 C CA . LEU A 1 181 ? 14.601 -6.027 -18.311 1.00 97.88 181 LEU A CA 1
ATOM 1452 C C . LEU A 1 181 ? 14.575 -7.260 -17.393 1.00 97.88 181 LEU A C 1
ATOM 1454 O O . LEU A 1 181 ? 15.595 -7.947 -17.290 1.00 97.88 181 LEU A O 1
ATOM 1458 N N . PRO A 1 182 ? 13.418 -7.605 -16.791 1.00 98.25 182 PRO A N 1
ATOM 1459 C CA . PRO A 1 182 ? 13.278 -8.790 -15.940 1.00 98.25 182 PRO A CA 1
ATOM 1460 C C . PRO A 1 182 ? 13.807 -10.078 -16.565 1.00 98.25 182 PRO A C 1
ATOM 1462 O O . PRO A 1 182 ? 14.505 -10.835 -15.897 1.00 98.25 182 PRO A O 1
ATOM 1465 N N . GLU A 1 183 ? 13.564 -10.301 -17.860 1.00 98.19 183 GLU A N 1
ATOM 1466 C CA . GLU A 1 183 ? 14.070 -11.480 -18.579 1.00 98.19 183 GLU A CA 1
ATOM 1467 C C . GLU A 1 183 ? 15.602 -11.632 -18.542 1.00 98.19 183 GLU A C 1
ATOM 1469 O O . GLU A 1 183 ? 16.110 -12.748 -18.661 1.00 98.19 183 GLU A O 1
ATOM 1474 N N . GLU A 1 184 ? 16.334 -10.536 -18.329 1.00 97.56 184 GLU A N 1
ATOM 1475 C CA . GLU A 1 184 ? 17.791 -10.527 -18.219 1.00 97.56 184 GLU A CA 1
ATOM 1476 C C . GLU A 1 184 ? 18.266 -10.729 -16.778 1.00 97.56 184 GLU A C 1
ATOM 1478 O O . GLU A 1 184 ? 19.157 -11.540 -16.532 1.00 97.56 184 GLU A O 1
ATOM 1483 N N . TYR A 1 185 ? 17.707 -9.980 -15.821 1.00 97.50 185 TYR A N 1
ATOM 1484 C CA . TYR A 1 185 ? 18.263 -9.908 -14.466 1.00 97.50 185 TYR A CA 1
ATOM 1485 C C . TYR A 1 185 ? 17.603 -10.885 -13.473 1.00 97.50 185 TYR A C 1
ATOM 1487 O O . TYR A 1 185 ? 18.247 -11.296 -12.507 1.00 97.50 185 TYR A O 1
ATOM 1495 N N . PHE A 1 186 ? 16.369 -11.345 -13.715 1.00 98.50 186 PHE A N 1
ATOM 1496 C CA . PHE A 1 186 ? 15.710 -12.354 -12.870 1.00 98.50 186 PHE A CA 1
ATOM 1497 C C . PHE A 1 186 ? 16.459 -13.694 -12.806 1.00 98.50 186 PHE A C 1
ATOM 1499 O O . PHE A 1 186 ? 16.636 -14.207 -11.697 1.00 98.50 186 PHE A O 1
ATOM 1506 N N . PRO A 1 187 ? 16.961 -14.270 -13.923 1.00 98.19 187 PRO A N 1
ATOM 1507 C CA . PRO A 1 187 ? 17.769 -15.487 -13.858 1.00 98.19 187 PRO A CA 1
ATOM 1508 C C . PRO A 1 187 ? 19.016 -15.337 -12.976 1.00 98.19 187 PRO A C 1
ATOM 1510 O O . PRO A 1 187 ? 19.388 -16.277 -12.275 1.00 98.19 187 PRO A O 1
ATOM 1513 N N . GLU A 1 188 ? 19.654 -14.163 -12.994 1.00 97.62 188 GLU A N 1
ATOM 1514 C CA . GLU A 1 188 ? 20.837 -13.875 -12.176 1.00 97.62 188 GLU A CA 1
ATOM 1515 C C . GLU A 1 188 ? 20.492 -13.784 -10.688 1.00 97.62 188 GLU A C 1
ATOM 1517 O O . GLU A 1 188 ? 21.240 -14.310 -9.860 1.00 97.62 188 GLU A O 1
ATOM 1522 N N . ILE A 1 189 ? 19.367 -13.139 -10.354 1.00 97.62 189 ILE A N 1
ATOM 1523 C CA . ILE A 1 189 ? 18.869 -13.051 -8.977 1.00 97.62 189 ILE A CA 1
ATOM 1524 C C . ILE A 1 189 ? 18.589 -14.448 -8.437 1.00 97.62 189 ILE A C 1
ATOM 1526 O O . ILE A 1 189 ? 19.126 -14.798 -7.394 1.00 97.62 189 ILE A O 1
ATOM 1530 N N . GLU A 1 190 ? 17.810 -15.267 -9.147 1.00 97.06 190 GLU A N 1
ATOM 1531 C CA . GLU A 1 190 ? 17.464 -16.612 -8.666 1.00 97.06 190 GLU A CA 1
ATOM 1532 C C . GLU A 1 190 ? 18.675 -17.541 -8.579 1.00 97.06 190 GLU A C 1
ATOM 1534 O O . GLU A 1 190 ? 18.745 -18.378 -7.682 1.00 97.06 190 GLU A O 1
ATOM 1539 N N . ALA A 1 191 ? 19.664 -17.385 -9.464 1.00 97.62 191 ALA A N 1
ATOM 1540 C CA . ALA A 1 191 ? 20.905 -18.148 -9.374 1.00 97.62 191 ALA A CA 1
ATOM 1541 C C . ALA A 1 191 ? 21.738 -17.776 -8.135 1.00 97.62 191 ALA A C 1
ATOM 1543 O O . ALA A 1 191 ? 22.349 -18.653 -7.523 1.00 97.62 191 ALA A O 1
ATOM 1544 N N . LYS A 1 192 ? 21.788 -16.488 -7.768 1.00 97.44 192 LYS A N 1
ATOM 1545 C CA . LYS A 1 192 ? 22.550 -16.001 -6.604 1.00 97.44 192 LYS A CA 1
ATOM 1546 C C . LYS A 1 192 ? 21.803 -16.214 -5.290 1.00 97.44 192 LYS A C 1
ATOM 1548 O O . LYS A 1 192 ? 22.409 -16.619 -4.302 1.00 97.44 192 LYS A O 1
ATOM 1553 N N . HIS A 1 193 ? 20.501 -15.954 -5.299 1.00 97.06 193 HIS A N 1
ATOM 1554 C CA . HIS A 1 193 ? 19.626 -15.918 -4.132 1.00 97.06 193 HIS A CA 1
ATOM 1555 C C . HIS A 1 193 ? 18.320 -16.672 -4.421 1.00 97.06 193 HIS A C 1
ATOM 1557 O O . HIS A 1 193 ? 17.283 -16.041 -4.639 1.00 97.06 193 HIS A O 1
ATOM 1563 N N . PRO A 1 194 ? 18.337 -18.018 -4.412 1.00 96.75 194 PRO A N 1
ATOM 1564 C CA . PRO A 1 194 ? 17.149 -18.814 -4.698 1.00 96.75 194 PRO A CA 1
ATOM 1565 C C . PRO A 1 194 ? 15.940 -18.427 -3.834 1.00 96.75 194 PRO A C 1
ATOM 1567 O O . PRO A 1 194 ? 16.030 -18.311 -2.603 1.00 96.75 194 PRO A O 1
ATOM 1570 N N . GLY A 1 195 ? 14.796 -18.239 -4.490 1.00 96.19 195 GLY A N 1
ATOM 1571 C CA . GLY A 1 195 ? 13.531 -17.843 -3.875 1.00 96.19 195 GLY A CA 1
ATOM 1572 C C . GLY A 1 195 ? 13.413 -16.352 -3.548 1.00 96.19 195 GLY A C 1
ATOM 1573 O O . GLY A 1 195 ? 12.422 -15.957 -2.932 1.00 96.19 195 GLY A O 1
ATOM 1574 N N . ALA A 1 196 ? 14.382 -15.510 -3.925 1.00 97.06 196 ALA A N 1
ATOM 1575 C CA . ALA A 1 196 ? 14.285 -14.065 -3.721 1.00 97.06 196 ALA A CA 1
ATOM 1576 C C . ALA A 1 196 ? 13.162 -13.435 -4.562 1.00 97.06 196 ALA A C 1
ATOM 1578 O O . ALA A 1 196 ? 12.433 -12.582 -4.050 1.00 97.06 196 ALA A O 1
ATOM 1579 N N . LEU A 1 197 ? 12.945 -13.891 -5.801 1.00 98.00 197 LEU A N 1
ATOM 1580 C CA . LEU A 1 197 ? 11.831 -13.414 -6.627 1.00 98.00 197 LEU A CA 1
ATOM 1581 C C . LEU A 1 197 ? 10.490 -13.878 -6.049 1.00 98.00 197 LEU A C 1
ATOM 1583 O O . LEU A 1 197 ? 9.584 -13.068 -5.853 1.00 98.00 197 LEU A O 1
ATOM 1587 N N . ALA A 1 198 ? 10.386 -15.158 -5.684 1.00 97.12 198 ALA A N 1
ATOM 1588 C CA . ALA A 1 198 ? 9.176 -15.711 -5.072 1.00 97.12 198 ALA A CA 1
ATOM 1589 C C . ALA A 1 198 ? 8.809 -14.999 -3.754 1.00 97.12 198 ALA A C 1
ATOM 1591 O O . ALA A 1 198 ? 7.632 -14.760 -3.494 1.00 97.12 198 ALA A O 1
ATOM 1592 N N . SER A 1 199 ? 9.806 -14.582 -2.962 1.00 96.62 199 SER A N 1
ATOM 1593 C CA . SER A 1 199 ? 9.588 -13.811 -1.725 1.00 96.62 199 SER A CA 1
ATOM 1594 C C . SER A 1 199 ? 8.980 -12.420 -1.946 1.00 96.62 199 SER A C 1
ATOM 1596 O O . SER A 1 199 ? 8.497 -11.813 -0.998 1.00 96.62 199 SER A O 1
ATOM 1598 N N . GLN A 1 200 ? 9.002 -11.916 -3.185 1.00 97.19 200 GLN A N 1
ATOM 1599 C CA . GLN A 1 200 ? 8.391 -10.646 -3.591 1.00 97.19 200 GLN A CA 1
ATOM 1600 C C . GLN A 1 200 ? 7.207 -10.849 -4.561 1.00 97.19 200 GLN A C 1
ATOM 1602 O O . GLN A 1 200 ? 6.846 -9.936 -5.317 1.00 97.19 200 GLN A O 1
ATOM 1607 N N . TRP A 1 201 ? 6.599 -12.044 -4.530 1.00 97.69 201 TRP A N 1
ATOM 1608 C CA . TRP A 1 201 ? 5.413 -12.423 -5.313 1.00 97.69 201 TRP A CA 1
ATOM 1609 C C . TRP A 1 201 ? 5.600 -12.246 -6.821 1.00 97.69 201 TRP A C 1
ATOM 1611 O O . TRP A 1 201 ? 4.700 -11.805 -7.530 1.00 97.69 201 TRP A O 1
ATOM 1621 N N . ILE A 1 202 ? 6.796 -12.555 -7.320 1.00 98.31 202 ILE A N 1
ATOM 1622 C CA . ILE A 1 202 ? 7.072 -12.574 -8.754 1.00 98.31 202 ILE A CA 1
ATOM 1623 C C . ILE A 1 202 ? 6.533 -13.883 -9.354 1.00 98.31 202 ILE A C 1
ATOM 1625 O O . ILE A 1 202 ? 6.914 -14.960 -8.886 1.00 98.31 202 ILE A O 1
ATOM 1629 N N . PRO A 1 203 ? 5.685 -13.829 -10.400 1.00 98.25 203 PRO A N 1
ATOM 1630 C CA . PRO A 1 203 ? 5.295 -15.014 -11.156 1.00 98.25 203 PRO A CA 1
ATOM 1631 C C . PRO A 1 203 ? 6.526 -15.733 -11.719 1.00 98.25 203 PRO A C 1
ATOM 1633 O O . PRO A 1 203 ? 7.351 -15.123 -12.396 1.00 98.25 203 PRO A O 1
ATOM 1636 N N . MET A 1 204 ? 6.655 -17.034 -11.454 1.00 97.88 204 MET A N 1
ATOM 1637 C CA . MET A 1 204 ? 7.858 -17.803 -11.815 1.00 97.88 204 MET A CA 1
ATOM 1638 C C . MET A 1 204 ? 7.840 -18.364 -13.247 1.00 97.88 204 MET A C 1
ATOM 1640 O O . MET A 1 204 ? 8.812 -18.994 -13.671 1.00 97.88 204 MET A O 1
ATOM 1644 N N . ASP A 1 205 ? 6.762 -18.134 -14.004 1.00 98.19 205 ASP A N 1
ATOM 1645 C CA . ASP A 1 205 ? 6.736 -18.408 -15.440 1.00 98.19 205 ASP A CA 1
ATOM 1646 C C . ASP A 1 205 ? 7.628 -17.402 -16.181 1.00 98.19 205 ASP A C 1
ATOM 1648 O O . ASP A 1 205 ? 7.356 -16.202 -16.222 1.00 98.19 205 ASP A O 1
ATOM 1652 N N . LYS A 1 206 ? 8.695 -17.911 -16.800 1.00 97.94 206 LYS A N 1
ATOM 1653 C CA . LYS A 1 206 ? 9.696 -17.104 -17.506 1.00 97.94 206 LYS A CA 1
ATOM 1654 C C . LYS A 1 206 ? 9.142 -16.387 -18.731 1.00 97.94 206 LYS A C 1
ATOM 1656 O O . LYS A 1 206 ? 9.728 -15.390 -19.150 1.00 97.94 206 LYS A O 1
ATOM 1661 N N . GLU A 1 207 ? 8.043 -16.857 -19.324 1.00 98.38 207 GLU A N 1
ATOM 1662 C CA . GLU A 1 207 ? 7.415 -16.113 -20.417 1.00 98.38 207 GLU A CA 1
ATOM 1663 C C . GLU A 1 207 ? 6.832 -14.787 -19.918 1.00 98.38 207 GLU A C 1
ATOM 1665 O O . GLU A 1 207 ? 6.902 -13.796 -20.645 1.00 98.38 207 GLU A O 1
ATOM 1670 N N . LEU A 1 208 ? 6.355 -14.718 -18.672 1.00 98.50 208 LEU A N 1
ATOM 1671 C CA . LEU A 1 208 ? 5.842 -13.481 -18.072 1.00 98.50 208 LEU A CA 1
ATOM 1672 C C . LEU A 1 208 ? 6.945 -12.449 -17.790 1.00 98.50 208 LEU A C 1
ATOM 1674 O O . LEU A 1 208 ? 6.652 -11.285 -17.560 1.00 98.50 208 LEU A O 1
ATOM 1678 N N . TRP A 1 209 ? 8.225 -12.826 -17.840 1.00 98.50 209 TRP A N 1
ATOM 1679 C CA . TRP A 1 209 ? 9.339 -11.893 -17.611 1.00 98.50 209 TRP A CA 1
ATOM 1680 C C . TRP A 1 209 ? 9.663 -11.035 -18.842 1.00 98.50 209 TRP A C 1
ATOM 1682 O O . TRP A 1 209 ? 10.444 -10.087 -18.760 1.00 98.50 209 TRP A O 1
ATOM 1692 N N . LYS A 1 210 ? 9.067 -11.358 -19.994 1.00 98.38 210 LYS A N 1
ATOM 1693 C CA . LYS A 1 210 ? 9.280 -10.647 -21.256 1.00 98.38 210 LYS A CA 1
ATOM 1694 C C . LYS A 1 210 ? 8.349 -9.447 -21.347 1.00 98.38 210 LYS A C 1
ATOM 1696 O O . LYS A 1 210 ? 7.149 -9.573 -21.124 1.00 98.38 210 LYS A O 1
ATOM 1701 N N . ILE A 1 211 ? 8.866 -8.310 -21.811 1.00 97.69 211 ILE A N 1
ATOM 1702 C CA . ILE A 1 211 ? 8.098 -7.051 -21.909 1.00 97.69 211 ILE A CA 1
ATOM 1703 C C . ILE A 1 211 ? 6.824 -7.156 -22.768 1.00 97.69 211 ILE A C 1
ATOM 1705 O O . ILE A 1 211 ? 5.844 -6.451 -22.532 1.00 97.69 211 ILE A O 1
ATOM 1709 N N . LYS A 1 212 ? 6.806 -8.063 -23.753 1.00 97.56 212 LYS A N 1
ATOM 1710 C CA . LYS A 1 212 ? 5.623 -8.335 -24.589 1.00 97.56 212 LYS A CA 1
ATOM 1711 C C . LYS A 1 212 ? 4.442 -8.940 -23.813 1.00 97.56 212 LYS A C 1
ATOM 1713 O O . LYS A 1 212 ? 3.319 -8.832 -24.280 1.00 97.56 212 LYS A O 1
ATOM 1718 N N . ASN A 1 213 ? 4.706 -9.553 -22.657 1.00 98.38 213 ASN A N 1
ATOM 1719 C CA . ASN A 1 213 ? 3.724 -10.212 -21.792 1.00 98.38 213 ASN A CA 1
ATOM 1720 C C . ASN A 1 213 ? 3.504 -9.408 -20.495 1.00 98.38 213 ASN A C 1
ATOM 1722 O O . ASN A 1 213 ? 3.069 -9.948 -19.483 1.00 98.38 213 ASN A O 1
ATOM 1726 N N . TYR A 1 214 ? 3.841 -8.114 -20.502 1.00 98.50 214 TYR A N 1
ATOM 1727 C CA . TYR A 1 214 ? 3.818 -7.262 -19.313 1.00 98.50 214 TYR A CA 1
ATOM 1728 C C . TYR A 1 214 ? 2.441 -7.201 -18.635 1.00 98.50 214 TYR A C 1
ATOM 1730 O O . TYR A 1 214 ? 2.350 -7.306 -17.416 1.00 98.50 214 TYR A O 1
ATOM 1738 N N . LEU A 1 215 ? 1.357 -7.078 -19.404 1.00 97.56 215 LEU A N 1
ATOM 1739 C CA . LEU A 1 215 ? 0.009 -7.027 -18.827 1.00 97.56 215 LEU A CA 1
ATOM 1740 C C . LEU A 1 215 ? -0.389 -8.359 -18.171 1.00 97.56 215 LEU A C 1
ATOM 1742 O O . LEU A 1 215 ? -0.990 -8.351 -17.096 1.00 97.56 215 LEU A O 1
ATOM 1746 N N . ASP A 1 216 ? 0.015 -9.487 -18.761 1.00 98.44 216 ASP A N 1
ATOM 1747 C CA . ASP A 1 216 ? -0.196 -10.817 -18.180 1.00 98.44 216 ASP A CA 1
ATOM 1748 C C . ASP A 1 216 ? 0.637 -11.000 -16.902 1.00 98.44 216 ASP A C 1
ATOM 1750 O O . ASP A 1 216 ? 0.157 -11.565 -15.918 1.00 98.44 216 ASP A O 1
ATOM 1754 N N . PHE A 1 217 ? 1.861 -10.457 -16.870 1.00 98.69 217 PHE A N 1
ATOM 1755 C CA . PHE A 1 217 ? 2.682 -10.409 -15.659 1.00 98.69 217 PHE A CA 1
ATOM 1756 C C . PHE A 1 217 ? 1.983 -9.644 -14.534 1.00 98.69 217 PHE A C 1
ATOM 1758 O O . PHE A 1 217 ? 1.924 -10.138 -13.406 1.00 98.69 217 PHE A O 1
ATOM 1765 N N . LEU A 1 218 ? 1.431 -8.459 -14.829 1.00 97.75 218 LEU A N 1
ATOM 1766 C CA . LEU A 1 218 ? 0.690 -7.677 -13.839 1.00 97.75 218 LEU A CA 1
ATOM 1767 C C . LEU A 1 218 ? -0.511 -8.465 -13.312 1.00 97.75 218 LEU A C 1
ATOM 1769 O O . LEU A 1 218 ? -0.722 -8.495 -12.103 1.00 97.75 218 LEU A O 1
ATOM 1773 N N . ALA A 1 219 ? -1.276 -9.122 -14.189 1.00 97.06 219 ALA A N 1
ATOM 1774 C CA . ALA A 1 219 ? -2.426 -9.933 -13.792 1.00 97.06 219 ALA A CA 1
ATOM 1775 C C . ALA A 1 219 ? -2.022 -11.082 -12.853 1.00 97.06 219 ALA A C 1
ATOM 1777 O O . ALA A 1 219 ? -2.532 -11.161 -11.736 1.00 97.06 219 ALA A O 1
ATOM 1778 N N . ALA A 1 220 ? -1.037 -11.892 -13.248 1.00 98.50 220 ALA A N 1
ATOM 1779 C CA . ALA A 1 220 ? -0.549 -13.007 -12.437 1.00 98.50 220 ALA A CA 1
ATOM 1780 C C . ALA A 1 220 ? 0.029 -12.538 -11.091 1.00 98.50 220 ALA A C 1
ATOM 1782 O O . ALA A 1 220 ? -0.192 -13.156 -10.051 1.00 98.50 220 ALA A O 1
ATOM 1783 N N . ARG A 1 221 ? 0.749 -11.410 -11.073 1.00 98.19 221 ARG A N 1
ATOM 1784 C CA . ARG A 1 221 ? 1.299 -10.860 -9.829 1.00 98.19 221 ARG A CA 1
ATOM 1785 C C . ARG A 1 221 ? 0.209 -10.354 -8.883 1.00 98.19 221 ARG A C 1
ATOM 1787 O O . ARG A 1 221 ? 0.334 -10.534 -7.674 1.00 98.19 221 ARG A O 1
ATOM 1794 N N . ARG A 1 222 ? -0.870 -9.756 -9.400 1.00 97.69 222 ARG A N 1
ATOM 1795 C CA . ARG A 1 222 ? -2.019 -9.325 -8.581 1.00 97.69 222 ARG A CA 1
ATOM 1796 C C . ARG A 1 222 ? -2.689 -10.499 -7.869 1.00 97.69 222 ARG A C 1
ATOM 1798 O O . ARG A 1 222 ? -3.091 -10.339 -6.721 1.00 97.69 222 ARG A O 1
ATOM 1805 N N . GLU A 1 223 ? -2.776 -11.661 -8.514 1.00 97.75 223 GLU A N 1
ATOM 1806 C CA . GLU A 1 223 ? -3.294 -12.884 -7.887 1.00 97.75 223 GLU A CA 1
ATOM 1807 C C . GLU A 1 223 ? -2.438 -13.302 -6.688 1.00 97.75 223 GLU A C 1
ATOM 1809 O O . GLU A 1 223 ? -2.961 -13.465 -5.585 1.00 97.75 223 GLU A O 1
ATOM 1814 N N . LEU A 1 224 ? -1.116 -13.366 -6.874 1.00 98.06 224 LEU A N 1
ATOM 1815 C CA . LEU A 1 224 ? -0.172 -13.723 -5.810 1.00 98.06 224 LEU A CA 1
ATOM 1816 C C . LEU A 1 224 ? -0.204 -12.731 -4.637 1.00 98.06 224 LEU A C 1
ATOM 1818 O O . LEU A 1 224 ? -0.133 -13.135 -3.477 1.00 98.06 224 LEU A O 1
ATOM 1822 N N . LEU A 1 225 ? -0.316 -11.431 -4.926 1.00 97.50 225 LEU A N 1
ATOM 1823 C CA . LEU A 1 225 ? -0.408 -10.389 -3.902 1.00 97.50 225 LEU A CA 1
ATOM 1824 C C . LEU A 1 225 ? -1.721 -10.478 -3.114 1.00 97.50 225 LEU A C 1
ATOM 1826 O O . LEU A 1 225 ? -1.697 -10.396 -1.887 1.00 97.50 225 LEU A O 1
ATOM 1830 N N . ALA A 1 226 ? -2.852 -10.695 -3.790 1.00 96.25 226 ALA A N 1
ATOM 1831 C CA . ALA A 1 226 ? -4.145 -10.871 -3.134 1.00 96.25 226 ALA A CA 1
ATOM 1832 C C . ALA A 1 226 ? -4.164 -12.107 -2.225 1.00 96.25 226 ALA A C 1
ATOM 1834 O O . ALA A 1 226 ? -4.613 -12.024 -1.080 1.00 96.25 226 ALA A O 1
ATOM 1835 N N . GLU A 1 227 ? -3.625 -13.237 -2.689 1.00 96.56 227 GLU A N 1
ATOM 1836 C CA . GLU A 1 227 ? -3.476 -14.446 -1.872 1.00 96.56 227 GLU A CA 1
ATOM 1837 C C . GLU A 1 227 ? -2.624 -14.175 -0.622 1.00 96.56 227 GLU A C 1
ATOM 1839 O O . GLU A 1 227 ? -3.016 -14.515 0.498 1.00 96.56 227 GLU A O 1
ATOM 1844 N N . ALA A 1 228 ? -1.491 -13.490 -0.789 1.00 96.94 228 ALA A N 1
ATOM 1845 C CA . ALA A 1 228 ? -0.604 -13.145 0.314 1.00 96.94 228 ALA A CA 1
ATOM 1846 C C . ALA A 1 228 ? -1.265 -12.222 1.344 1.00 96.94 228 ALA A C 1
ATOM 1848 O O 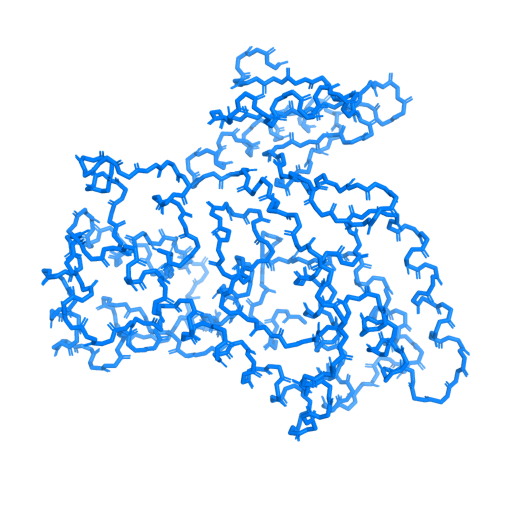. ALA A 1 228 ? -1.127 -12.450 2.548 1.00 96.94 228 ALA A O 1
ATOM 1849 N N . THR A 1 229 ? -2.011 -11.209 0.893 1.00 96.81 229 THR A N 1
ATOM 1850 C CA . THR A 1 229 ? -2.767 -10.328 1.789 1.00 96.81 229 THR A CA 1
ATOM 1851 C C . THR A 1 229 ? -3.827 -11.103 2.557 1.00 96.81 229 THR A C 1
ATOM 1853 O O . THR A 1 229 ? -3.889 -10.977 3.778 1.00 96.81 229 THR A O 1
ATOM 1856 N N . ASN A 1 230 ? -4.612 -11.955 1.893 1.00 96.12 230 ASN A N 1
ATOM 1857 C CA . ASN A 1 230 ? -5.634 -12.753 2.575 1.00 96.12 230 ASN A CA 1
ATOM 1858 C C . ASN A 1 230 ? -5.034 -13.703 3.614 1.00 96.12 230 ASN A C 1
ATOM 1860 O O . ASN A 1 230 ? -5.583 -13.826 4.704 1.00 96.12 230 ASN A O 1
ATOM 1864 N N . LYS A 1 231 ? -3.865 -14.292 3.342 1.00 95.62 231 LYS A N 1
ATOM 1865 C CA . LYS A 1 231 ? -3.150 -15.115 4.326 1.00 95.62 231 LYS A CA 1
ATOM 1866 C C . LYS A 1 231 ? -2.740 -14.319 5.568 1.00 95.62 231 LYS A C 1
ATOM 1868 O O . LYS A 1 231 ? -2.783 -14.833 6.682 1.00 95.62 231 LYS A O 1
ATOM 1873 N N . VAL A 1 232 ? -2.332 -13.061 5.403 1.00 95.75 232 VAL A N 1
ATOM 1874 C CA . VAL A 1 232 ? -2.042 -12.168 6.539 1.00 95.75 232 VAL A CA 1
ATOM 1875 C C . VAL A 1 232 ? -3.313 -11.871 7.331 1.00 95.75 232 VAL A C 1
ATOM 1877 O O . VAL A 1 232 ? -3.290 -11.945 8.557 1.00 95.75 232 VAL A O 1
ATOM 1880 N N . LEU A 1 233 ? -4.417 -11.576 6.644 1.00 96.19 233 LEU A N 1
ATOM 1881 C CA . LEU A 1 233 ? -5.710 -11.308 7.271 1.00 96.19 233 LEU A CA 1
ATOM 1882 C C . LEU A 1 233 ? -6.235 -12.522 8.055 1.00 96.19 233 LEU A C 1
ATOM 1884 O O . LEU A 1 233 ? -6.654 -12.367 9.197 1.00 96.19 233 LEU A O 1
ATOM 1888 N N . GLU A 1 234 ? -6.136 -13.725 7.491 1.00 95.62 234 GLU A N 1
ATOM 1889 C CA . GLU A 1 234 ? -6.491 -14.986 8.157 1.00 95.62 234 GLU A CA 1
ATOM 1890 C C . GLU A 1 234 ? -5.651 -15.227 9.420 1.00 95.62 234 GLU A C 1
ATOM 1892 O O . GLU A 1 234 ? -6.186 -15.591 10.469 1.00 95.62 234 GLU A O 1
ATOM 1897 N N . ASN A 1 235 ? -4.340 -14.968 9.352 1.00 95.31 235 ASN A N 1
ATOM 1898 C CA . ASN A 1 235 ? -3.457 -15.094 10.513 1.00 95.31 235 ASN A CA 1
ATOM 1899 C C . ASN A 1 235 ? -3.841 -14.122 11.639 1.00 95.31 235 ASN A C 1
ATOM 1901 O O . ASN A 1 235 ? -3.783 -14.503 12.806 1.00 95.31 235 ASN A O 1
ATOM 1905 N N . LEU A 1 236 ? -4.248 -12.890 11.306 1.00 96.44 236 LEU A N 1
ATOM 1906 C CA . LEU A 1 236 ? -4.719 -11.907 12.292 1.00 96.44 236 LEU A CA 1
ATOM 1907 C C . LEU A 1 236 ? -6.048 -12.310 12.949 1.00 96.44 236 LEU A C 1
ATOM 1909 O O . LEU A 1 236 ? -6.335 -11.890 14.067 1.00 96.44 236 LEU A O 1
ATOM 1913 N N . LEU A 1 237 ? -6.840 -13.137 12.269 1.00 95.81 237 LEU A N 1
ATOM 1914 C CA . LEU A 1 237 ? -8.068 -13.735 12.793 1.00 95.81 237 LEU A CA 1
ATOM 1915 C C . LEU A 1 237 ? -7.822 -15.080 13.493 1.00 95.81 237 LEU A C 1
ATOM 1917 O O . LEU A 1 237 ? -8.774 -15.755 13.870 1.00 95.81 237 LEU A O 1
ATOM 1921 N N . HIS A 1 238 ? -6.561 -15.497 13.662 1.00 92.94 238 HIS A N 1
ATOM 1922 C CA . HIS A 1 238 ? -6.196 -16.786 14.258 1.00 92.94 238 HIS A CA 1
ATOM 1923 C C . HIS A 1 238 ? -6.878 -17.999 13.588 1.00 92.94 238 HIS A C 1
ATOM 1925 O O . HIS A 1 238 ? -7.143 -19.009 14.240 1.00 92.94 238 HIS A O 1
ATOM 1931 N N . GLY A 1 239 ? -7.135 -17.912 12.277 1.00 85.38 239 GLY A N 1
ATOM 1932 C CA . GLY A 1 239 ? -7.794 -18.963 11.495 1.00 85.38 239 GLY A CA 1
ATOM 1933 C C . GLY A 1 239 ? -9.328 -18.924 11.508 1.00 85.38 239 GLY A C 1
ATOM 1934 O O . GLY A 1 239 ? -9.947 -19.779 10.874 1.00 85.38 239 GLY A O 1
ATOM 1935 N N . ASP A 1 240 ? -9.957 -17.946 12.174 1.00 87.88 240 ASP A N 1
ATOM 1936 C CA . ASP A 1 240 ? -11.391 -17.672 12.018 1.00 87.88 240 ASP A CA 1
ATOM 1937 C C . ASP A 1 240 ? -11.658 -17.032 10.648 1.00 87.88 240 ASP A C 1
ATOM 1939 O O . ASP A 1 240 ? -11.655 -15.815 10.476 1.00 87.88 240 ASP A O 1
ATOM 1943 N N . THR A 1 241 ? -11.857 -17.878 9.642 1.00 86.00 241 THR A N 1
ATOM 1944 C CA . THR A 1 241 ? -12.062 -17.468 8.246 1.00 86.00 241 THR A CA 1
ATOM 1945 C C . THR A 1 241 ? -13.492 -17.031 7.937 1.00 86.00 241 THR A C 1
ATOM 1947 O O . THR A 1 241 ? -13.729 -16.558 6.829 1.00 86.00 241 THR A O 1
ATOM 1950 N N . SER A 1 242 ? -14.420 -17.087 8.902 1.00 88.75 242 SER A N 1
ATOM 1951 C CA . SER A 1 242 ? -15.831 -16.718 8.696 1.00 88.75 242 SER A CA 1
ATOM 1952 C C . SER A 1 242 ? -16.015 -15.286 8.170 1.00 88.75 242 SER A C 1
ATOM 1954 O O . SER A 1 242 ? -16.919 -15.012 7.385 1.00 88.75 242 SER A O 1
ATOM 1956 N N . TRP A 1 243 ? -15.106 -14.376 8.531 1.00 87.50 243 TRP A N 1
ATOM 1957 C CA . TRP A 1 243 ? -15.093 -12.987 8.060 1.00 87.50 243 TRP A CA 1
ATOM 1958 C C . TRP A 1 243 ? -14.604 -12.814 6.619 1.00 87.50 243 TRP A C 1
ATOM 1960 O O . TRP A 1 243 ? -14.832 -11.764 6.023 1.00 87.50 243 TRP A O 1
ATOM 1970 N N . LEU A 1 244 ? -13.912 -13.813 6.068 1.00 86.81 244 LEU A N 1
ATOM 1971 C CA . LEU A 1 244 ? -13.315 -13.796 4.729 1.00 86.81 244 LEU A CA 1
ATOM 1972 C C . LEU A 1 244 ? -14.099 -14.646 3.717 1.00 86.81 244 LEU A C 1
ATOM 1974 O O . LEU A 1 244 ? -13.717 -14.708 2.546 1.00 86.81 244 LEU A O 1
ATOM 1978 N N . GLU A 1 245 ? -15.175 -15.302 4.151 1.00 82.00 245 GLU A N 1
ATOM 1979 C CA . GLU A 1 245 ? -16.066 -16.051 3.269 1.00 82.00 245 GLU A CA 1
ATOM 1980 C C . GLU A 1 245 ? -16.843 -15.108 2.336 1.00 82.00 245 GLU A C 1
ATOM 1982 O O . GLU A 1 245 ? -17.249 -14.002 2.700 1.00 82.00 245 GLU A O 1
ATOM 1987 N N . GLU A 1 246 ? -17.041 -15.548 1.092 1.00 64.88 246 GLU A N 1
ATOM 1988 C CA . GLU A 1 246 ? -17.855 -14.822 0.120 1.00 64.88 246 GLU A CA 1
ATOM 1989 C C . GLU A 1 246 ? -19.332 -14.983 0.485 1.00 64.88 246 GLU A C 1
ATOM 1991 O O . GLU A 1 246 ? -19.937 -16.032 0.269 1.00 64.88 246 GLU A O 1
ATOM 1996 N N . PHE A 1 247 ? -19.930 -13.928 1.031 1.00 57.25 247 PHE A N 1
ATOM 1997 C CA . PHE A 1 247 ? -21.378 -13.848 1.167 1.00 57.25 247 PHE A CA 1
ATOM 1998 C C . PHE A 1 247 ? -21.967 -13.357 -0.155 1.00 57.25 247 PHE A C 1
ATOM 2000 O O . PHE A 1 247 ? -21.540 -12.325 -0.676 1.00 57.25 247 PHE A O 1
ATOM 2007 N N . GLU A 1 248 ? -22.950 -14.081 -0.700 1.00 41.28 248 GLU A N 1
ATOM 2008 C CA . GLU A 1 248 ? -23.697 -13.671 -1.893 1.00 41.28 248 GLU A CA 1
ATOM 2009 C C . GLU A 1 248 ? -24.404 -12.329 -1.635 1.00 41.28 248 GLU A C 1
ATOM 2011 O O . GLU A 1 248 ? -25.537 -12.269 -1.160 1.00 41.28 248 GLU A O 1
ATOM 2016 N N . GLN A 1 249 ? -23.732 -11.224 -1.946 1.00 45.50 249 GLN A N 1
ATOM 2017 C CA . GLN A 1 249 ? -24.368 -9.930 -2.130 1.00 45.50 249 GLN A CA 1
ATOM 2018 C C . GLN A 1 249 ? -24.250 -9.521 -3.597 1.00 45.50 249 GLN A C 1
ATOM 2020 O O . GLN A 1 249 ? -23.234 -9.800 -4.242 1.00 45.50 249 GLN A O 1
ATOM 2025 N N . PRO A 1 250 ? -25.289 -8.881 -4.164 1.00 37.97 250 PRO A N 1
ATOM 2026 C CA . PRO A 1 250 ? -25.227 -8.397 -5.530 1.00 37.97 250 PRO A CA 1
ATOM 2027 C C . PRO A 1 250 ? -24.051 -7.430 -5.638 1.00 37.97 250 PRO A C 1
ATOM 2029 O O . PRO A 1 250 ? -23.999 -6.442 -4.906 1.00 37.97 250 PRO A O 1
ATOM 2032 N N . LYS A 1 251 ? -23.109 -7.738 -6.539 1.00 36.50 251 LYS A N 1
ATOM 2033 C CA . LYS A 1 251 ? -21.987 -6.863 -6.891 1.00 36.50 251 LYS A CA 1
ATOM 2034 C C . LYS A 1 251 ? -22.531 -5.449 -7.085 1.00 36.50 251 LYS A C 1
ATOM 2036 O O . LYS A 1 251 ? -23.171 -5.181 -8.104 1.00 36.50 251 LYS A O 1
ATOM 2041 N N . LYS A 1 252 ? -22.289 -4.544 -6.130 1.00 38.12 252 LYS A N 1
ATOM 2042 C CA . LYS A 1 252 ? -22.339 -3.119 -6.449 1.00 38.12 252 LYS A CA 1
ATOM 2043 C C . LYS A 1 252 ? -21.360 -2.945 -7.599 1.00 38.12 252 LYS A C 1
ATOM 2045 O O . LYS A 1 252 ? -20.239 -3.453 -7.551 1.00 38.12 252 LYS A O 1
ATOM 2050 N N . VAL A 1 253 ? -21.849 -2.365 -8.688 1.00 33.41 253 VAL A N 1
ATOM 2051 C CA . VAL A 1 253 ? -21.042 -2.094 -9.870 1.00 33.41 253 VAL A CA 1
ATOM 2052 C C . VAL A 1 253 ? -19.934 -1.165 -9.401 1.00 33.41 253 VAL A C 1
ATOM 2054 O O . VAL A 1 253 ? -20.200 0.004 -9.162 1.00 33.41 253 VAL A O 1
ATOM 2057 N N . SER A 1 254 ? -18.730 -1.706 -9.204 1.00 35.22 254 SER A N 1
ATOM 2058 C CA . SER A 1 254 ? -17.534 -0.913 -8.949 1.00 35.22 254 SER A CA 1
ATOM 2059 C C . SER A 1 254 ? -17.408 0.060 -10.113 1.00 35.22 254 SER A C 1
ATOM 2061 O O . SER A 1 254 ? -17.127 -0.336 -11.248 1.00 35.22 254 SER A O 1
ATOM 2063 N N . ILE A 1 255 ? -17.706 1.329 -9.850 1.00 36.38 255 ILE A N 1
ATOM 2064 C CA . ILE A 1 255 ? -17.324 2.400 -10.751 1.00 36.38 255 ILE A CA 1
ATOM 2065 C C . ILE A 1 255 ? -15.798 2.398 -10.721 1.00 36.38 255 ILE A C 1
ATOM 2067 O O . ILE A 1 255 ? -15.189 2.419 -9.653 1.00 36.38 255 ILE A O 1
ATOM 2071 N N . THR A 1 256 ? -15.182 2.275 -11.894 1.00 36.50 256 THR A N 1
ATOM 2072 C CA . THR A 1 256 ? -13.727 2.322 -12.053 1.00 36.50 256 THR A CA 1
ATOM 2073 C C . THR A 1 256 ? -13.235 3.648 -11.477 1.00 36.50 256 THR A C 1
ATOM 2075 O O . THR A 1 256 ? -13.408 4.687 -12.114 1.00 36.50 256 THR A O 1
ATOM 2078 N N . SER A 1 257 ? -12.679 3.630 -10.264 1.00 42.03 257 SER A N 1
ATOM 2079 C CA . SER A 1 257 ? -12.104 4.823 -9.655 1.00 42.03 257 SER A CA 1
ATOM 2080 C C . SER A 1 257 ? -10.975 5.322 -10.552 1.00 42.03 257 SER A C 1
ATOM 2082 O O . SER A 1 257 ? -10.142 4.544 -11.038 1.00 42.03 257 SER A O 1
ATOM 2084 N N . ILE A 1 258 ? -10.953 6.626 -10.825 1.00 44.84 258 ILE A N 1
ATOM 2085 C CA . ILE A 1 258 ? -9.876 7.236 -11.598 1.00 44.84 258 ILE A CA 1
ATOM 2086 C C . ILE A 1 258 ? -8.690 7.371 -10.634 1.00 44.84 258 ILE A C 1
ATOM 2088 O O . ILE A 1 258 ? -8.499 8.400 -9.997 1.00 44.84 258 ILE A O 1
ATOM 2092 N N . ASN A 1 259 ? -7.922 6.286 -10.469 1.00 48.38 259 ASN A N 1
ATOM 2093 C CA . ASN A 1 259 ? -6.771 6.196 -9.555 1.00 48.38 259 ASN A CA 1
ATOM 2094 C C . ASN A 1 259 ? -5.552 6.965 -10.082 1.00 48.38 259 ASN A C 1
ATOM 2096 O O . ASN A 1 259 ? -4.479 6.399 -10.247 1.00 48.38 259 ASN A O 1
ATOM 2100 N N . VAL A 1 260 ? -5.737 8.235 -10.398 1.00 53.41 260 VAL A N 1
ATOM 2101 C CA . VAL A 1 260 ? -4.707 9.151 -10.871 1.00 53.41 260 VAL A CA 1
ATOM 2102 C C . VAL A 1 260 ? -4.093 9.816 -9.640 1.00 53.41 260 VAL A C 1
ATOM 2104 O O . VAL A 1 260 ? -4.838 10.339 -8.831 1.00 53.41 260 VAL A O 1
ATOM 2107 N N . GLY A 1 261 ? -2.793 9.674 -9.405 1.00 58.06 261 GLY A N 1
ATOM 2108 C CA . GLY A 1 261 ? -2.110 10.315 -8.280 1.00 58.06 261 GLY A CA 1
ATOM 2109 C C . GLY A 1 261 ? -0.596 10.122 -8.363 1.00 58.06 261 GLY A C 1
ATOM 2110 O O . GLY A 1 261 ? -0.124 9.446 -9.280 1.00 58.06 261 GLY A O 1
ATOM 2111 N N . ILE A 1 262 ? 0.126 10.600 -7.342 1.00 56.75 262 ILE A N 1
ATOM 2112 C CA . ILE A 1 262 ? 1.599 10.665 -7.284 1.00 56.75 262 ILE A CA 1
ATOM 2113 C C . ILE A 1 262 ? 2.292 9.476 -7.965 1.00 56.75 262 ILE A C 1
ATOM 2115 O O . ILE A 1 262 ? 2.250 8.338 -7.471 1.00 56.75 262 ILE A O 1
ATOM 2119 N N . ALA A 1 263 ? 2.940 9.761 -9.097 1.00 58.53 263 ALA A N 1
ATOM 2120 C CA . ALA A 1 263 ? 3.433 8.756 -10.039 1.00 58.53 263 ALA A CA 1
ATOM 2121 C C . ALA A 1 263 ? 4.815 8.166 -9.699 1.00 58.53 263 ALA A C 1
ATOM 2123 O O . ALA A 1 263 ? 5.133 7.047 -10.119 1.00 58.53 263 ALA A O 1
ATOM 2124 N N . ASP A 1 264 ? 5.677 8.916 -9.007 1.00 61.69 264 ASP A N 1
ATOM 2125 C CA . ASP A 1 264 ? 6.980 8.454 -8.511 1.00 61.69 264 ASP A CA 1
ATOM 2126 C C . ASP A 1 264 ? 7.600 9.370 -7.455 1.00 61.69 264 ASP A C 1
ATOM 2128 O O . ASP A 1 264 ? 7.078 10.432 -7.138 1.00 61.69 264 ASP A O 1
ATOM 2132 N N . GLU A 1 265 ? 8.758 8.944 -6.941 1.00 62.38 265 GLU A N 1
ATOM 2133 C CA . GLU A 1 265 ? 9.580 9.670 -5.973 1.00 62.38 265 GLU A CA 1
ATOM 2134 C C . GLU A 1 265 ? 10.010 11.069 -6.455 1.00 62.38 265 GLU A C 1
ATOM 2136 O O . GLU A 1 265 ? 10.268 11.935 -5.621 1.00 62.38 265 GLU A O 1
ATOM 2141 N N . SER A 1 266 ? 10.105 11.321 -7.770 1.00 70.62 266 SER A N 1
ATOM 2142 C CA . SER A 1 266 ? 10.497 12.640 -8.287 1.00 70.62 266 SER A CA 1
ATOM 2143 C C . SER A 1 266 ? 9.329 13.621 -8.271 1.00 70.62 266 SER A C 1
ATOM 2145 O O . SER A 1 266 ? 9.483 14.748 -7.803 1.00 70.62 266 SER A O 1
ATOM 2147 N N . GLU A 1 267 ? 8.152 13.166 -8.698 1.00 73.88 267 GLU A N 1
ATOM 2148 C CA . GLU A 1 267 ? 6.897 13.906 -8.572 1.00 73.88 267 GLU A CA 1
ATOM 2149 C C . GLU A 1 267 ? 6.573 14.153 -7.092 1.00 73.88 267 GLU A C 1
ATOM 2151 O O . GLU A 1 267 ? 6.276 15.275 -6.686 1.00 73.88 267 GLU A O 1
ATOM 2156 N N . GLU A 1 268 ? 6.763 13.135 -6.252 1.00 71.94 268 GLU A N 1
ATOM 2157 C CA . GLU A 1 268 ? 6.615 13.232 -4.801 1.00 71.94 268 GLU A CA 1
ATOM 2158 C C . GLU A 1 268 ? 7.563 14.272 -4.184 1.00 71.94 268 GLU A C 1
ATOM 2160 O O . GLU A 1 268 ? 7.146 15.058 -3.334 1.00 71.94 268 GLU A O 1
ATOM 2165 N N . ALA A 1 269 ? 8.835 14.301 -4.598 1.00 73.81 269 ALA A N 1
ATOM 2166 C CA . ALA A 1 269 ? 9.812 15.261 -4.087 1.00 73.81 269 ALA A CA 1
ATOM 2167 C C . ALA A 1 269 ? 9.400 16.710 -4.381 1.00 73.81 269 ALA A C 1
ATOM 2169 O O . ALA A 1 269 ? 9.524 17.561 -3.500 1.00 73.81 269 ALA A O 1
ATOM 2170 N N . LEU A 1 270 ? 8.857 16.972 -5.574 1.00 85.00 270 LEU A N 1
ATOM 2171 C CA . LEU A 1 270 ? 8.335 18.289 -5.947 1.00 85.00 270 LEU A CA 1
ATOM 2172 C C . LEU A 1 270 ? 7.138 18.692 -5.077 1.00 85.00 270 LEU A C 1
ATOM 2174 O O . LEU A 1 270 ? 7.071 19.823 -4.597 1.00 85.00 270 LEU A O 1
ATOM 2178 N N . LEU A 1 271 ? 6.208 17.766 -4.837 1.00 86.06 271 LEU A N 1
ATOM 2179 C CA . LEU A 1 271 ? 5.028 18.024 -4.006 1.00 86.06 271 LEU A CA 1
ATOM 2180 C C . LEU A 1 271 ? 5.399 18.254 -2.537 1.00 86.06 271 LEU A C 1
ATOM 2182 O O . LEU A 1 271 ? 4.802 19.102 -1.876 1.00 86.06 271 LEU A O 1
ATOM 2186 N N . LEU A 1 272 ? 6.398 17.532 -2.025 1.00 81.25 272 LEU A N 1
ATOM 2187 C CA . LEU A 1 272 ? 6.933 17.734 -0.678 1.00 81.25 272 LEU A CA 1
ATOM 2188 C C . LEU A 1 272 ? 7.616 19.089 -0.539 1.00 81.25 272 LEU A C 1
ATOM 2190 O O . LEU A 1 272 ? 7.339 19.803 0.421 1.00 81.25 272 LEU A O 1
ATOM 2194 N N . GLU A 1 273 ? 8.460 19.462 -1.502 1.00 87.81 273 GLU A N 1
ATOM 2195 C CA . GLU A 1 273 ? 9.112 20.772 -1.517 1.00 87.81 273 GLU A CA 1
ATOM 2196 C C . GLU A 1 273 ? 8.076 21.902 -1.543 1.00 87.81 273 GLU A C 1
ATOM 2198 O O . GLU A 1 273 ? 8.193 22.872 -0.789 1.00 87.81 273 GLU A O 1
ATOM 2203 N N . LEU A 1 274 ? 7.017 21.748 -2.344 1.00 90.94 274 LEU A N 1
ATOM 2204 C CA . LEU A 1 274 ? 5.910 22.696 -2.370 1.00 90.94 274 LEU A CA 1
ATOM 2205 C C . LEU A 1 274 ? 5.182 22.770 -1.023 1.00 90.94 274 LEU A C 1
ATOM 2207 O O . LEU A 1 274 ? 4.915 23.861 -0.518 1.00 90.94 274 LEU A O 1
ATOM 2211 N N . ASN A 1 275 ? 4.865 21.626 -0.420 1.00 90.38 275 ASN A N 1
ATOM 2212 C CA . ASN A 1 275 ? 4.158 21.590 0.856 1.00 90.38 275 ASN A CA 1
ATOM 2213 C C . ASN A 1 275 ? 4.995 22.228 1.982 1.00 90.38 275 ASN A C 1
ATOM 2215 O O . ASN A 1 275 ? 4.497 23.065 2.736 1.00 90.38 275 ASN A O 1
ATOM 2219 N N . ASP A 1 276 ? 6.297 21.933 2.032 1.00 87.12 276 ASP A N 1
ATOM 2220 C CA . ASP A 1 276 ? 7.239 22.571 2.957 1.00 87.12 276 ASP A CA 1
ATOM 2221 C C . ASP A 1 276 ? 7.301 24.091 2.727 1.00 87.12 276 ASP A C 1
ATOM 2223 O O . ASP A 1 276 ? 7.264 24.881 3.676 1.00 87.12 276 ASP A O 1
ATOM 2227 N N . TRP A 1 277 ? 7.325 24.531 1.467 1.00 93.12 277 TRP A N 1
ATOM 2228 C CA . TRP A 1 277 ? 7.304 25.947 1.093 1.00 93.12 277 TRP A CA 1
ATOM 2229 C C . TRP A 1 277 ? 6.031 26.673 1.561 1.00 93.12 277 TRP A C 1
ATOM 2231 O O . TRP A 1 277 ? 6.110 27.845 1.964 1.00 93.12 277 TRP A O 1
ATOM 2241 N N . VAL A 1 278 ? 4.877 25.993 1.545 1.00 92.50 278 VAL A N 1
ATOM 2242 C CA . VAL A 1 278 ? 3.590 26.492 2.064 1.00 92.50 278 VAL A CA 1
ATOM 2243 C C . VAL A 1 278 ? 3.643 26.618 3.589 1.00 92.50 278 VAL A C 1
ATOM 2245 O O . VAL A 1 278 ? 3.312 27.675 4.134 1.00 92.50 278 VAL A O 1
ATOM 2248 N N . VAL A 1 279 ? 4.140 25.594 4.287 1.00 90.62 279 VAL A N 1
ATOM 2249 C CA . VAL A 1 279 ? 4.263 25.597 5.756 1.00 90.62 279 VAL A CA 1
ATOM 2250 C C . VAL A 1 279 ? 5.222 26.686 6.243 1.00 90.62 279 VAL A C 1
ATOM 2252 O O . VAL A 1 279 ? 4.916 27.399 7.200 1.00 90.62 279 VAL A O 1
ATOM 2255 N N . VAL A 1 280 ? 6.347 26.902 5.552 1.00 93.00 280 VAL A N 1
ATOM 2256 C CA . VAL A 1 280 ? 7.300 27.992 5.852 1.00 93.00 280 VAL A CA 1
ATOM 2257 C C . VAL A 1 280 ? 6.638 29.376 5.766 1.00 93.00 280 VAL A C 1
ATOM 2259 O O . VAL A 1 280 ? 7.061 30.313 6.445 1.00 93.00 280 VAL A O 1
ATOM 2262 N N . ARG A 1 281 ? 5.555 29.513 4.993 1.00 92.81 281 ARG A N 1
ATOM 2263 C CA . ARG A 1 281 ? 4.742 30.738 4.890 1.00 92.81 281 ARG A CA 1
ATOM 2264 C C . ARG A 1 281 ? 3.640 30.843 5.938 1.00 92.81 281 ARG A C 1
ATOM 2266 O O . ARG A 1 281 ? 2.820 31.751 5.855 1.00 92.81 281 ARG A O 1
ATOM 2273 N N . SER A 1 282 ? 3.650 29.971 6.947 1.00 91.25 282 SER A N 1
ATOM 2274 C CA . SER A 1 282 ? 2.633 29.916 8.006 1.00 91.25 282 SER A CA 1
ATOM 2275 C C . SER A 1 282 ? 1.221 29.617 7.485 1.00 91.25 282 SER A C 1
ATOM 2277 O O . SER A 1 282 ? 0.234 30.041 8.083 1.00 91.25 282 SER A O 1
ATOM 2279 N N . LEU A 1 283 ? 1.126 28.896 6.367 1.00 93.06 283 LEU A N 1
ATOM 2280 C CA . LEU A 1 283 ? -0.123 28.343 5.848 1.00 93.06 283 LEU A CA 1
ATOM 2281 C C . LEU A 1 283 ? -0.272 26.880 6.291 1.00 93.06 283 LEU A C 1
ATOM 2283 O O . LEU A 1 283 ? 0.693 26.256 6.740 1.00 93.06 283 LEU A O 1
ATOM 2287 N N . ALA A 1 284 ? -1.488 26.338 6.195 1.00 89.00 284 ALA A N 1
ATOM 2288 C CA . ALA A 1 284 ? -1.741 24.945 6.552 1.00 89.00 284 ALA A CA 1
ATOM 2289 C C . ALA A 1 284 ? -0.978 23.992 5.618 1.00 89.00 284 ALA A C 1
ATOM 2291 O O . ALA A 1 284 ? -0.875 24.254 4.421 1.00 89.00 284 ALA A O 1
ATOM 2292 N N . ALA A 1 285 ? -0.466 22.881 6.152 1.00 90.69 285 ALA A N 1
ATOM 2293 C CA . ALA A 1 285 ? 0.105 21.815 5.332 1.00 90.69 285 ALA A CA 1
ATOM 2294 C C . ALA A 1 285 ? -0.997 21.139 4.504 1.00 90.69 285 ALA A C 1
ATOM 2296 O O . ALA A 1 285 ? -2.108 20.944 4.997 1.00 90.69 285 ALA A O 1
ATOM 2297 N N . GLY A 1 286 ? -0.681 20.801 3.259 1.00 87.88 286 GLY A N 1
ATOM 2298 C CA . GLY A 1 286 ? -1.567 20.058 2.372 1.00 87.88 286 GLY A CA 1
ATOM 2299 C C . GLY A 1 286 ? -1.496 18.556 2.617 1.00 87.88 286 GLY A C 1
ATOM 2300 O O . GLY A 1 286 ? -0.517 18.035 3.162 1.00 87.88 286 GLY A O 1
ATOM 2301 N N . GLU A 1 287 ? -2.538 17.867 2.178 1.00 86.69 287 GLU A N 1
ATOM 2302 C CA . GLU A 1 287 ? -2.679 16.418 2.214 1.00 86.69 287 GLU A CA 1
ATOM 2303 C C . GLU A 1 287 ? -2.168 15.828 0.898 1.00 86.69 287 GLU A C 1
ATOM 2305 O O . GLU A 1 287 ? -2.718 16.097 -0.170 1.00 86.69 287 GLU A O 1
ATOM 2310 N N . LEU A 1 288 ? -1.081 15.056 0.971 1.00 83.00 288 LEU A N 1
ATOM 2311 C CA . LEU A 1 288 ? -0.542 14.326 -0.178 1.00 83.00 288 LEU A CA 1
ATOM 2312 C C . LEU A 1 288 ? -1.439 13.140 -0.519 1.00 83.00 288 LEU A C 1
ATOM 2314 O O . LEU A 1 288 ? -1.909 12.452 0.389 1.00 83.00 288 LEU A O 1
ATOM 2318 N N . ALA A 1 289 ? -1.591 12.868 -1.816 1.00 80.38 289 ALA A N 1
ATOM 2319 C CA . ALA A 1 289 ? -2.405 11.772 -2.329 1.00 80.38 289 ALA A CA 1
ATOM 2320 C C . ALA A 1 289 ? -3.822 11.757 -1.721 1.00 80.38 289 ALA A C 1
ATOM 2322 O O . ALA A 1 289 ? -4.319 10.728 -1.262 1.00 80.38 289 ALA A O 1
ATOM 2323 N N . TYR A 1 290 ? -4.447 12.933 -1.687 1.00 83.56 290 TYR A N 1
ATOM 2324 C CA . TYR A 1 290 ? -5.759 13.151 -1.101 1.00 83.56 290 TYR A CA 1
ATOM 2325 C C . TYR A 1 290 ? -6.833 12.365 -1.854 1.00 83.56 290 TYR A C 1
ATOM 2327 O O . TYR A 1 290 ? -7.003 12.523 -3.062 1.00 83.56 290 TYR A O 1
ATOM 2335 N N . GLU A 1 291 ? -7.579 11.525 -1.141 1.00 79.69 291 GLU A N 1
ATOM 2336 C CA . GLU A 1 291 ? -8.672 10.756 -1.726 1.00 79.69 291 GLU A CA 1
ATOM 2337 C C . GLU A 1 291 ? -9.931 11.619 -1.829 1.00 79.69 291 GLU A C 1
ATOM 2339 O O . GLU A 1 291 ? -10.552 11.946 -0.820 1.00 79.69 291 GLU A O 1
ATOM 2344 N N . TYR A 1 292 ? -10.346 11.945 -3.053 1.00 82.75 292 TYR A N 1
ATOM 2345 C CA . TYR A 1 292 ? -11.639 12.569 -3.287 1.00 82.75 292 TYR A CA 1
ATOM 2346 C C . TYR A 1 292 ? -12.715 11.491 -3.419 1.00 82.75 292 TYR A C 1
ATOM 2348 O O . TYR A 1 292 ? -12.681 10.658 -4.333 1.00 82.75 292 TYR A O 1
ATOM 2356 N N . VAL A 1 293 ? -13.670 11.505 -2.491 1.00 79.12 293 VAL A N 1
ATOM 2357 C CA . VAL A 1 293 ? -14.783 10.556 -2.453 1.00 79.12 293 VAL A CA 1
ATOM 2358 C C . VAL A 1 293 ? -16.111 11.246 -2.729 1.00 79.12 293 VAL A C 1
ATOM 2360 O O . VAL A 1 293 ? -16.328 12.404 -2.376 1.00 79.12 293 VAL A O 1
ATOM 2363 N N . ASN A 1 294 ? -17.029 10.498 -3.324 1.00 72.69 294 ASN A N 1
ATOM 2364 C CA . ASN A 1 294 ? -18.411 10.904 -3.471 1.00 72.69 294 ASN A CA 1
ATOM 2365 C C . ASN A 1 294 ? -19.100 10.898 -2.096 1.00 72.69 294 ASN A C 1
ATOM 2367 O O . ASN A 1 294 ? -19.191 9.852 -1.456 1.00 72.69 294 ASN A O 1
ATOM 2371 N N . GLU A 1 295 ? -19.614 12.042 -1.644 1.00 67.88 295 GLU A N 1
ATOM 2372 C CA . GLU A 1 295 ? -20.224 12.163 -0.310 1.00 67.88 295 GLU A CA 1
ATOM 2373 C C . GLU A 1 295 ? -21.501 11.320 -0.131 1.00 67.88 295 GLU A C 1
ATOM 2375 O O . GLU A 1 295 ? -21.807 10.906 0.986 1.00 67.88 295 GLU A O 1
ATOM 2380 N N . GLU A 1 296 ? -22.241 11.030 -1.208 1.00 61.03 296 GLU A N 1
ATOM 2381 C CA . GLU A 1 296 ? -23.489 10.256 -1.138 1.00 61.03 296 GLU A CA 1
ATOM 2382 C C . GLU A 1 296 ? -23.238 8.744 -1.082 1.00 61.03 296 GLU A C 1
ATOM 2384 O O . GLU A 1 296 ? -23.972 8.009 -0.419 1.00 61.03 296 GLU A O 1
ATOM 2389 N N . THR A 1 297 ? -22.216 8.263 -1.793 1.00 60.38 297 THR A N 1
ATOM 2390 C CA . THR A 1 297 ? -21.938 6.822 -1.933 1.00 60.38 297 THR A CA 1
ATOM 2391 C C . THR A 1 297 ? -20.750 6.347 -1.098 1.00 60.38 297 THR A C 1
ATOM 2393 O O . THR A 1 297 ? -20.658 5.157 -0.797 1.00 60.38 297 THR A O 1
ATOM 2396 N N . GLY A 1 298 ? -19.855 7.256 -0.700 1.00 61.56 298 GLY A N 1
ATOM 2397 C CA . GLY A 1 298 ? -18.584 6.952 -0.040 1.00 61.56 298 GLY A CA 1
ATOM 2398 C C . GLY A 1 298 ? -17.528 6.340 -0.969 1.00 61.56 298 GLY A C 1
ATOM 2399 O O . GLY A 1 298 ? -16.461 5.947 -0.497 1.00 61.56 298 GLY A O 1
ATOM 2400 N N . GLU A 1 299 ? -17.806 6.233 -2.272 1.00 64.75 299 GLU A N 1
ATOM 2401 C CA . GLU A 1 299 ? -16.877 5.668 -3.252 1.00 64.75 299 GLU A CA 1
ATOM 2402 C C . GLU A 1 299 ? -15.785 6.680 -3.627 1.00 64.75 299 GLU A C 1
ATOM 2404 O O . GLU A 1 299 ? -16.048 7.871 -3.782 1.00 64.75 299 GLU A O 1
ATOM 2409 N N . GLN A 1 300 ? -14.545 6.206 -3.785 1.00 72.69 300 GLN A N 1
ATOM 2410 C CA . GLN A 1 300 ? -13.435 7.029 -4.269 1.00 72.69 300 GLN A CA 1
ATOM 2411 C C . GLN A 1 300 ? -13.628 7.349 -5.753 1.00 72.69 300 GLN A C 1
ATOM 2413 O O . GLN A 1 300 ? -13.623 6.445 -6.587 1.00 72.69 300 GLN A O 1
ATOM 2418 N N . GLU A 1 301 ? -13.750 8.634 -6.085 1.00 77.50 301 GLU A N 1
ATOM 2419 C CA . GLU A 1 301 ? -13.879 9.087 -7.473 1.00 77.50 301 GLU A CA 1
ATOM 2420 C C . GLU A 1 301 ? -12.512 9.429 -8.082 1.00 77.50 301 GLU A C 1
ATOM 2422 O O . GLU A 1 301 ? -12.267 9.105 -9.247 1.00 77.50 301 GLU A O 1
ATOM 2427 N N . ALA A 1 302 ? -11.609 10.028 -7.294 1.00 79.25 302 ALA A N 1
ATOM 2428 C CA . ALA A 1 302 ? -10.243 10.345 -7.712 1.00 79.25 302 ALA A CA 1
ATOM 2429 C C . ALA A 1 302 ? -9.257 10.427 -6.538 1.00 79.25 302 ALA A C 1
ATOM 2431 O O . ALA A 1 302 ? -9.643 10.467 -5.370 1.00 79.25 302 ALA A O 1
ATOM 2432 N N . ILE A 1 303 ? -7.968 10.486 -6.867 1.00 80.44 303 ILE A N 1
ATOM 2433 C CA . ILE A 1 303 ? -6.893 10.863 -5.948 1.00 80.44 303 ILE A CA 1
ATOM 2434 C C . ILE A 1 303 ? -6.300 12.182 -6.473 1.00 80.44 303 ILE A C 1
ATOM 2436 O O . ILE A 1 303 ? -6.188 12.383 -7.678 1.00 80.44 303 ILE A O 1
ATOM 2440 N N . PHE A 1 304 ? -6.001 13.129 -5.591 1.00 87.31 304 PHE A N 1
ATOM 2441 C CA . PHE A 1 304 ? -5.328 14.384 -5.932 1.00 87.31 304 PHE A CA 1
ATOM 2442 C C . PHE A 1 304 ? -3.917 14.364 -5.351 1.00 87.31 304 PHE A C 1
ATOM 2444 O O . PHE A 1 304 ? -3.729 13.945 -4.210 1.00 87.31 304 PHE A O 1
ATOM 2451 N N . ASP A 1 305 ? -2.922 14.834 -6.101 1.00 86.00 305 ASP A N 1
ATOM 2452 C CA . ASP A 1 305 ? -1.519 14.721 -5.687 1.00 86.00 305 ASP A CA 1
ATOM 2453 C C . ASP A 1 305 ? -1.214 15.460 -4.390 1.00 86.00 305 ASP A C 1
ATOM 2455 O O . ASP A 1 305 ? -0.557 14.921 -3.499 1.00 86.00 305 ASP A O 1
ATOM 2459 N N . LEU A 1 306 ? -1.719 16.685 -4.273 1.00 90.19 306 LEU A N 1
ATOM 2460 C CA . LEU A 1 306 ? -1.640 17.489 -3.063 1.00 90.19 306 LEU A CA 1
ATOM 2461 C C . LEU A 1 306 ? -2.882 18.369 -2.969 1.00 90.19 306 LEU A C 1
ATOM 2463 O O . LEU A 1 306 ? -3.159 19.150 -3.881 1.00 90.19 306 LEU A O 1
ATOM 2467 N N . ALA A 1 307 ? -3.625 18.262 -1.871 1.00 92.06 307 ALA A N 1
ATOM 2468 C CA . ALA A 1 307 ? -4.867 19.002 -1.694 1.00 92.06 307 ALA A CA 1
ATOM 2469 C C . ALA A 1 307 ? -4.969 19.699 -0.335 1.00 92.06 307 ALA A C 1
ATOM 2471 O O . ALA A 1 307 ? -4.475 19.232 0.686 1.00 92.06 307 ALA A O 1
ATOM 2472 N N . TRP A 1 308 ? -5.683 20.819 -0.332 1.00 94.00 308 TRP A N 1
ATOM 2473 C CA . TRP A 1 308 ? -6.161 21.527 0.848 1.00 94.00 308 TRP A CA 1
ATOM 2474 C C . TRP A 1 308 ? -7.688 21.553 0.786 1.00 94.00 308 TRP A C 1
ATOM 2476 O O . TRP A 1 308 ? -8.246 22.531 0.278 1.00 94.00 308 TRP A O 1
ATOM 2486 N N . PRO A 1 309 ? -8.385 20.509 1.268 1.00 90.31 309 PRO A N 1
ATOM 2487 C CA . PRO A 1 309 ? -9.847 20.434 1.194 1.00 90.31 309 PRO A CA 1
ATOM 2488 C C . PRO A 1 309 ? -10.537 21.576 1.953 1.00 90.31 309 PRO A C 1
ATOM 2490 O O . PRO A 1 309 ? -11.592 22.041 1.542 1.00 90.31 309 PRO A O 1
ATOM 2493 N N . SER A 1 310 ? -9.902 22.104 3.003 1.00 89.56 310 SER A N 1
ATOM 2494 C CA . SER A 1 310 ? -10.384 23.272 3.761 1.00 89.56 310 SER A CA 1
ATOM 2495 C C . SER A 1 310 ? -9.789 24.610 3.291 1.00 89.56 310 SER A C 1
ATOM 2497 O O . SER A 1 310 ? -10.044 25.646 3.909 1.00 89.56 310 SER A O 1
ATOM 2499 N N . GLY A 1 311 ? -8.983 24.598 2.223 1.00 92.06 311 GLY A N 1
ATOM 2500 C CA . GLY A 1 311 ? -8.203 25.736 1.735 1.00 92.06 311 GLY A CA 1
ATOM 2501 C C . GLY A 1 311 ? -6.867 25.948 2.466 1.00 92.06 311 GLY A C 1
ATOM 2502 O O . GLY A 1 311 ? -6.634 25.426 3.556 1.00 92.06 311 GLY A O 1
ATOM 2503 N N . LEU A 1 312 ? -5.973 26.737 1.856 1.00 92.31 312 LEU A N 1
ATOM 2504 C CA . LEU A 1 312 ? -4.638 27.078 2.391 1.00 92.31 312 LEU A CA 1
ATOM 2505 C C . LEU A 1 312 ? -4.698 27.816 3.739 1.00 92.31 312 LEU A C 1
ATOM 2507 O O . LEU A 1 312 ? -3.824 27.661 4.593 1.00 92.31 312 LEU A O 1
ATOM 2511 N N . GLN A 1 313 ? -5.739 28.627 3.915 1.00 90.62 313 GLN A N 1
ATOM 2512 C CA . GLN A 1 313 ? -6.178 29.162 5.198 1.00 90.62 313 GLN A CA 1
ATOM 2513 C C . GLN A 1 313 ? -7.531 28.516 5.520 1.00 90.62 313 GLN A C 1
ATOM 2515 O O . GLN A 1 313 ? -8.533 28.911 4.905 1.00 90.62 313 GLN A O 1
ATOM 2520 N N . PRO A 1 314 ? -7.568 27.526 6.433 1.00 86.19 314 PRO A N 1
ATOM 2521 C CA . PRO A 1 314 ? -8.764 26.748 6.725 1.00 86.19 314 PRO A CA 1
ATOM 2522 C C . PRO A 1 314 ? -9.995 27.621 6.992 1.00 86.19 314 PRO A C 1
ATOM 2524 O O . PRO A 1 314 ? -9.986 28.464 7.889 1.00 86.19 314 PRO A O 1
ATOM 2527 N N . GLY A 1 315 ? -11.040 27.452 6.177 1.00 81.81 315 GLY A N 1
ATOM 2528 C CA . GLY A 1 315 ? -12.308 28.187 6.293 1.00 81.81 315 GLY A CA 1
ATOM 2529 C C . GLY A 1 315 ? -12.292 29.641 5.793 1.00 81.81 315 GLY A C 1
ATOM 2530 O O . GLY A 1 315 ? -13.339 30.283 5.775 1.00 81.81 315 GLY A O 1
ATOM 2531 N N . LEU A 1 316 ? -11.139 30.167 5.365 1.00 87.69 316 LEU A N 1
ATOM 2532 C CA . LEU A 1 316 ? -10.994 31.523 4.808 1.00 87.69 316 LEU A CA 1
ATOM 2533 C C . LEU A 1 316 ? -10.717 31.531 3.303 1.00 87.69 316 LEU A C 1
ATOM 2535 O O . LEU A 1 316 ? -10.927 32.540 2.632 1.00 87.69 316 LEU A O 1
ATOM 2539 N N . THR A 1 317 ? -10.220 30.418 2.774 1.00 92.00 317 THR A N 1
ATOM 2540 C CA . THR A 1 317 ? -9.897 30.251 1.354 1.00 92.00 317 THR A CA 1
ATOM 2541 C C . THR A 1 317 ? -10.639 29.052 0.792 1.00 92.00 317 THR A C 1
ATOM 2543 O O . THR A 1 317 ? -10.960 28.123 1.526 1.00 92.00 317 THR A O 1
ATOM 2546 N N . GLN A 1 318 ? -10.924 29.082 -0.509 1.00 93.50 318 GLN A N 1
ATOM 2547 C CA . GLN A 1 318 ? -11.534 27.943 -1.193 1.00 93.50 318 GLN A CA 1
ATOM 2548 C C . GLN A 1 318 ? -10.581 26.733 -1.221 1.00 93.50 318 GLN A C 1
ATOM 2550 O O . GLN A 1 318 ? -9.364 26.935 -1.120 1.00 93.50 318 GLN A O 1
ATOM 2555 N N . PRO A 1 319 ? -11.102 25.505 -1.395 1.00 95.50 319 PRO A N 1
ATOM 2556 C CA . PRO A 1 319 ? -10.278 24.311 -1.533 1.00 95.50 319 PRO A CA 1
ATOM 2557 C C . PRO A 1 319 ? -9.276 24.441 -2.687 1.00 95.50 319 PRO A C 1
ATOM 2559 O O . PRO A 1 319 ? -9.563 25.069 -3.711 1.00 95.50 319 PRO A O 1
ATOM 2562 N N . VAL A 1 320 ? -8.087 23.862 -2.531 1.00 96.12 320 VAL A N 1
ATOM 2563 C CA . VAL A 1 320 ? -7.004 23.926 -3.529 1.00 96.12 320 VAL A CA 1
ATOM 2564 C C . VAL A 1 320 ? -6.475 22.527 -3.806 1.00 96.12 320 VAL A C 1
ATOM 2566 O O . VAL A 1 320 ? -6.311 21.756 -2.869 1.00 96.12 320 VAL A O 1
ATOM 2569 N N . ALA A 1 321 ? -6.208 22.203 -5.069 1.00 95.25 321 ALA A N 1
ATOM 2570 C CA . ALA A 1 321 ? -5.569 20.956 -5.475 1.00 95.25 321 ALA A CA 1
ATOM 2571 C C . ALA A 1 321 ? -4.444 21.237 -6.480 1.00 95.25 321 ALA A C 1
ATOM 2573 O O . ALA A 1 321 ? -4.611 22.029 -7.409 1.00 95.25 321 ALA A O 1
ATOM 2574 N N . VAL A 1 322 ? -3.309 20.574 -6.299 1.00 93.50 322 VAL A N 1
ATOM 2575 C CA . VAL A 1 322 ? -2.211 20.494 -7.266 1.00 93.50 322 VAL A CA 1
ATOM 2576 C C . VAL A 1 322 ? -2.279 19.106 -7.899 1.00 93.50 322 VAL A C 1
ATOM 2578 O O . VAL A 1 322 ? -2.403 18.123 -7.174 1.00 93.50 322 VAL A O 1
ATOM 2581 N N . LEU A 1 323 ? -2.268 19.046 -9.232 1.00 91.00 323 LEU A N 1
ATOM 2582 C CA . LEU A 1 323 ? -2.480 17.844 -10.048 1.00 91.00 323 LEU A CA 1
ATOM 2583 C C . LEU A 1 323 ? -1.400 17.778 -11.144 1.00 91.00 323 LEU A C 1
ATOM 2585 O O . LEU A 1 323 ? -1.569 18.334 -12.234 1.00 91.00 323 LEU A O 1
ATOM 2589 N N . LEU A 1 324 ? -0.259 17.158 -10.848 1.00 86.25 324 LEU A N 1
ATOM 2590 C CA . LEU A 1 324 ? 0.924 17.145 -11.705 1.00 86.25 324 LEU A CA 1
ATOM 2591 C C . LEU A 1 324 ? 0.819 16.084 -12.805 1.00 86.25 324 LEU A C 1
ATOM 2593 O O . LEU A 1 324 ? 0.898 14.878 -12.583 1.00 86.25 324 LEU A O 1
ATOM 2597 N N . GLY A 1 325 ? 0.702 16.544 -14.052 1.00 78.19 325 GLY A N 1
ATOM 2598 C CA . GLY A 1 325 ? 0.689 15.645 -15.210 1.00 78.19 325 GLY A CA 1
ATOM 2599 C C . GLY A 1 325 ? -0.497 14.676 -15.216 1.00 78.19 325 GLY A C 1
ATOM 2600 O O . GLY A 1 325 ? -0.362 13.555 -15.718 1.00 78.19 325 GLY A O 1
ATOM 2601 N N . GLU A 1 326 ? -1.624 15.110 -14.649 1.00 81.94 326 GLU A N 1
ATOM 2602 C CA . GLU A 1 326 ? -2.853 14.330 -14.542 1.00 81.94 326 GLU A CA 1
ATOM 2603 C C . GLU A 1 326 ? -3.798 14.541 -15.722 1.00 81.94 326 GLU A C 1
ATOM 2605 O O . GLU A 1 326 ? -3.725 15.518 -16.471 1.00 81.94 326 GLU A O 1
ATOM 2610 N N . THR A 1 327 ? -4.673 13.559 -15.935 1.00 79.31 327 THR A N 1
ATOM 2611 C CA . THR A 1 327 ? -5.570 13.532 -17.093 1.00 79.31 327 THR A CA 1
ATOM 2612 C C . THR A 1 327 ? -6.620 14.652 -17.018 1.00 79.31 327 THR A C 1
ATOM 2614 O O . THR A 1 327 ? -7.065 14.979 -15.912 1.00 79.31 327 THR A O 1
ATOM 2617 N N . PRO A 1 328 ? -7.088 15.200 -18.158 1.00 82.44 328 PRO A N 1
ATOM 2618 C CA . PRO A 1 328 ? -8.130 16.232 -18.182 1.00 82.44 328 PRO A CA 1
ATOM 2619 C C . PRO A 1 328 ? -9.396 15.868 -17.395 1.00 82.44 328 PRO A C 1
ATOM 2621 O O . PRO A 1 328 ? -10.037 16.746 -16.820 1.00 82.44 328 PRO A O 1
ATOM 2624 N N . GLU A 1 329 ? -9.741 14.582 -17.333 1.00 82.56 329 GLU A N 1
ATOM 2625 C CA . GLU A 1 329 ? -10.891 14.057 -16.598 1.00 82.56 329 GLU A CA 1
ATOM 2626 C C . GLU A 1 329 ? -10.789 14.326 -15.086 1.00 82.56 329 GLU A C 1
ATOM 2628 O O . GLU A 1 329 ? -11.771 14.732 -14.466 1.00 82.56 329 GLU A O 1
ATOM 2633 N N . VAL A 1 330 ? -9.597 14.179 -14.501 1.00 81.75 330 VAL A N 1
ATOM 2634 C CA . VAL A 1 330 ? -9.340 14.407 -13.064 1.00 81.75 330 VAL A CA 1
ATOM 2635 C C . VAL A 1 330 ? -9.384 15.889 -12.736 1.00 81.75 330 VAL A C 1
ATOM 2637 O O . VAL A 1 330 ? -10.004 16.292 -11.756 1.00 81.75 330 VAL A O 1
ATOM 2640 N N . ILE A 1 331 ? -8.785 16.716 -13.593 1.00 87.12 331 ILE A N 1
ATOM 2641 C CA . ILE A 1 331 ? -8.797 18.175 -13.437 1.00 87.12 331 ILE A CA 1
ATOM 2642 C C . ILE A 1 331 ? -10.238 18.700 -13.509 1.00 87.12 331 ILE A C 1
ATOM 2644 O O . ILE A 1 331 ? -10.638 19.559 -12.716 1.00 87.12 331 ILE A O 1
ATOM 2648 N N . ALA A 1 332 ? -11.041 18.162 -14.434 1.00 87.19 332 ALA A N 1
ATOM 2649 C CA . ALA A 1 332 ? -12.454 18.500 -14.561 1.00 87.19 332 ALA A CA 1
ATOM 2650 C C . ALA A 1 332 ? -13.263 18.066 -13.329 1.00 87.19 332 ALA A C 1
ATOM 2652 O O . ALA A 1 332 ? -14.106 18.833 -12.859 1.00 87.19 332 ALA A O 1
ATOM 2653 N N . LEU A 1 333 ? -12.989 16.876 -12.784 1.00 88.19 333 LEU A N 1
ATOM 2654 C CA . LEU A 1 333 ? -13.623 16.385 -11.562 1.00 88.19 333 LEU A CA 1
ATOM 2655 C C . LEU A 1 333 ? -13.294 17.277 -10.356 1.00 88.19 333 LEU A C 1
ATOM 2657 O O . LEU A 1 333 ? -14.210 17.755 -9.693 1.00 88.19 333 LEU A O 1
ATOM 2661 N N . ALA A 1 334 ? -12.013 17.572 -10.122 1.00 89.12 334 ALA A N 1
ATOM 2662 C CA . ALA A 1 334 ? -11.562 18.433 -9.028 1.00 89.12 334 ALA A CA 1
ATOM 2663 C C . ALA A 1 334 ? -12.164 19.846 -9.119 1.00 89.12 334 ALA A C 1
ATOM 2665 O O . ALA A 1 334 ? -12.669 20.390 -8.135 1.00 89.12 334 ALA A O 1
ATOM 2666 N N . SER A 1 335 ? -12.206 20.415 -10.327 1.00 90.69 335 SER A N 1
ATOM 2667 C CA . SER A 1 335 ? -12.840 21.717 -10.566 1.00 90.69 335 SER A CA 1
ATOM 2668 C C . SER A 1 335 ? -14.345 21.682 -10.281 1.00 90.69 335 SER A C 1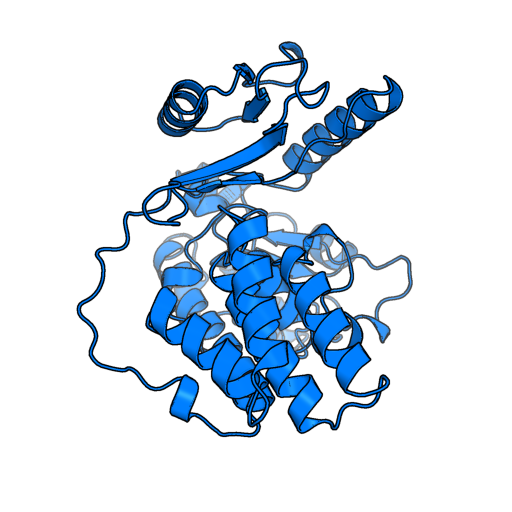
ATOM 2670 O O . SER A 1 335 ? -14.882 22.603 -9.666 1.00 90.69 335 SER A O 1
ATOM 2672 N N . LYS A 1 336 ? -15.039 20.610 -10.693 1.00 89.62 336 LYS A N 1
ATOM 2673 C CA . LYS A 1 336 ? -16.470 20.401 -10.410 1.00 89.62 336 LYS A CA 1
ATOM 2674 C C . LYS A 1 336 ? -16.737 20.233 -8.909 1.00 89.62 336 LYS A C 1
ATOM 2676 O O . LYS A 1 336 ? -17.769 20.697 -8.433 1.00 89.62 336 LYS A O 1
ATOM 2681 N N . ALA A 1 337 ? -15.798 19.631 -8.184 1.00 87.88 337 ALA A N 1
ATOM 2682 C CA . ALA A 1 337 ? -15.809 19.486 -6.732 1.00 87.88 337 ALA A CA 1
ATOM 2683 C C . ALA A 1 337 ? -15.501 20.793 -5.969 1.00 87.88 337 ALA A C 1
ATOM 2685 O O . ALA A 1 337 ? -15.513 20.806 -4.742 1.00 87.88 337 ALA A O 1
ATOM 2686 N N . GLY A 1 338 ? -15.234 21.902 -6.672 1.00 91.00 338 GLY A N 1
ATOM 2687 C CA . GLY A 1 338 ? -14.992 23.213 -6.066 1.00 91.00 338 GLY A CA 1
ATOM 2688 C C . GLY A 1 338 ? -13.530 23.497 -5.710 1.00 91.00 338 GLY A C 1
ATOM 2689 O O . GLY A 1 338 ? -13.250 24.526 -5.093 1.00 91.00 338 GLY A O 1
ATOM 2690 N N . PHE A 1 339 ? -12.592 22.636 -6.116 1.00 94.19 339 PHE A N 1
ATOM 2691 C CA . PHE A 1 339 ? -11.165 22.882 -5.925 1.00 94.19 339 PHE A CA 1
ATOM 2692 C C . PHE A 1 339 ? -10.624 23.855 -6.973 1.00 94.19 339 PHE A C 1
ATOM 2694 O O . PHE A 1 339 ? -10.855 23.721 -8.178 1.00 94.19 339 PHE A O 1
ATOM 2701 N N . ARG A 1 340 ? -9.803 24.808 -6.525 1.00 95.25 340 ARG A N 1
ATOM 2702 C CA . ARG A 1 340 ? -8.901 25.540 -7.414 1.00 95.25 340 ARG A CA 1
ATOM 2703 C C . ARG A 1 340 ? -7.759 24.619 -7.817 1.00 95.25 340 ARG A C 1
ATOM 2705 O O . ARG A 1 340 ? -6.944 24.263 -6.971 1.00 95.25 340 ARG A O 1
ATOM 2712 N N . CYS A 1 341 ? -7.709 24.269 -9.094 1.00 94.88 341 CYS A N 1
ATOM 2713 C CA . CYS A 1 341 ? -6.731 23.328 -9.623 1.00 94.88 341 CYS A CA 1
ATOM 2714 C C . CYS A 1 341 ? -5.494 24.048 -10.174 1.00 94.88 341 CYS A C 1
ATOM 2716 O O . CYS A 1 341 ? -5.625 25.033 -10.903 1.00 94.88 341 CYS A O 1
ATOM 2718 N N . PHE A 1 342 ? -4.315 23.516 -9.865 1.00 94.75 342 PHE A N 1
ATOM 2719 C CA . PHE A 1 342 ? -3.027 23.901 -10.441 1.00 94.75 342 PHE A CA 1
ATOM 2720 C C . PHE A 1 342 ? -2.375 22.667 -11.067 1.00 94.75 342 PHE A C 1
ATOM 2722 O O . PHE A 1 342 ? -2.365 21.603 -10.453 1.00 94.75 342 PHE A O 1
ATOM 2729 N N . THR A 1 343 ? -1.862 22.786 -12.290 1.00 91.38 343 THR A N 1
ATOM 2730 C CA . THR A 1 343 ? -1.308 21.647 -13.055 1.00 91.38 343 THR A CA 1
ATOM 2731 C C . THR A 1 343 ? 0.215 21.567 -13.028 1.00 91.38 343 THR A C 1
ATOM 2733 O O . THR A 1 343 ? 0.803 20.620 -13.546 1.00 91.38 343 THR A O 1
ATOM 2736 N N . ASP A 1 344 ? 0.855 22.574 -12.443 1.00 90.25 344 ASP A N 1
ATOM 2737 C CA . ASP A 1 344 ? 2.298 22.696 -12.302 1.00 90.25 344 ASP A CA 1
ATOM 2738 C C . ASP A 1 344 ? 2.634 23.570 -11.086 1.00 90.25 344 ASP A C 1
ATOM 2740 O O . ASP A 1 344 ? 1.812 24.372 -10.635 1.00 90.25 344 ASP A O 1
ATOM 2744 N N . ILE A 1 345 ? 3.849 23.401 -10.563 1.00 89.31 345 ILE A N 1
ATOM 2745 C CA . ILE A 1 345 ? 4.326 24.074 -9.346 1.00 89.31 345 ILE A CA 1
ATOM 2746 C C . ILE A 1 345 ? 4.516 25.584 -9.552 1.00 89.31 345 ILE A C 1
ATOM 2748 O O . ILE A 1 345 ? 4.371 26.342 -8.603 1.00 89.31 345 ILE A O 1
ATOM 2752 N N . GLU A 1 346 ? 4.839 26.038 -10.767 1.00 87.69 346 GLU A N 1
ATOM 2753 C CA . GLU A 1 346 ? 5.090 27.462 -11.040 1.00 87.69 346 GLU A CA 1
ATOM 2754 C C . GLU A 1 346 ? 3.800 28.291 -11.044 1.00 87.69 346 GLU A C 1
ATOM 2756 O O . GLU A 1 346 ? 3.816 29.480 -10.720 1.00 87.69 346 GLU A O 1
ATOM 2761 N N . SER A 1 347 ? 2.686 27.670 -11.434 1.00 90.12 347 SER A N 1
ATOM 2762 C CA . SER A 1 347 ? 1.367 28.297 -11.484 1.00 90.12 347 SER A CA 1
ATOM 2763 C C . SER A 1 347 ? 0.694 28.443 -10.116 1.00 90.12 347 SER A C 1
ATOM 2765 O O . SER A 1 347 ? -0.194 29.293 -9.991 1.00 90.12 347 SER A O 1
ATOM 2767 N N . PHE A 1 348 ? 1.089 27.621 -9.135 1.00 88.81 348 PHE A N 1
ATOM 2768 C CA . PHE A 1 348 ? 0.606 27.635 -7.750 1.00 88.81 348 PHE A CA 1
ATOM 2769 C C . PHE A 1 348 ? 1.187 28.816 -6.966 1.00 88.81 348 PHE A C 1
ATOM 2771 O O . PHE A 1 348 ? 0.381 29.561 -6.353 1.00 88.81 348 PHE A O 1
#

Radius of gyration: 20.72 Å; chains: 1; bounding box: 48×50×56 Å